Protein AF-A0A953BJ30-F1 (afdb_monomer)

pLDDT: mean 90.23, std 12.53, range [33.12, 98.44]

Secondary structure (DSSP, 8-state):
-----PPPPPHHHHHHHHHHHHHHHSB-TTSPBPHHHHHHHHHHHHHHHHH-TTS-STTTSSHHHHHHHHHHHTTTT-BHHHHHHHHHHHHHHHHHHHHTTSS-THHHHHHHTSPPPPTTSSSSB-PPP-PPPPHHHHHHHHHHS-HHHHHHHHHHHHH---HHHHTT--GGG----

Sequence (177 aa):
MDATASPSLTLHMLRQRYLAHADRHYRRRSGEPTGEAANMEDAINRFIDFAGGGGKLGSRINQHQVRAWVDQLAQEELSRTYVNQCLSRVRRWVRWCCDWDLIPFSITEDLRRVRPLARFRSKAKESRRTPPPSIDTIEKVVAQMRAPARDVLQLVKLTGARPSEILALTNGEVFLD

Radius of gyration: 22.67 Å; Cα contacts (8 Å, |Δi|>4): 143; chains: 1; bounding box: 45×31×78 Å

Mean predicted aligned error: 6.54 Å

Structure (mmCIF, N/CA/C/O backbone):
data_AF-A0A953BJ30-F1
#
_entry.id   AF-A0A953BJ30-F1
#
loop_
_atom_site.group_PDB
_atom_site.id
_atom_site.type_symbol
_atom_site.label_atom_id
_atom_site.label_alt_id
_atom_site.label_comp_id
_atom_site.label_asym_id
_atom_site.label_entity_id
_atom_site.label_seq_id
_atom_site.pdbx_PDB_ins_code
_atom_site.Cartn_x
_atom_site.Cartn_y
_atom_site.Cartn_z
_atom_site.occupancy
_atom_site.B_iso_or_equiv
_atom_site.auth_seq_id
_atom_site.auth_comp_id
_atom_site.auth_asym_id
_atom_site.auth_atom_id
_atom_site.pdbx_PDB_model_num
ATOM 1 N N . MET A 1 1 ? -1.728 -6.494 -47.621 1.00 35.81 1 MET A N 1
ATOM 2 C CA . MET A 1 1 ? -1.617 -7.273 -46.371 1.00 35.81 1 MET A CA 1
ATOM 3 C C . MET A 1 1 ? -0.921 -6.377 -45.369 1.00 35.81 1 MET A C 1
ATOM 5 O O . MET A 1 1 ? 0.301 -6.346 -45.333 1.00 35.81 1 MET A O 1
ATOM 9 N N . ASP A 1 2 ? -1.702 -5.568 -44.656 1.00 33.12 2 ASP A N 1
ATOM 10 C CA . ASP A 1 2 ? -1.180 -4.691 -43.612 1.00 33.12 2 ASP A CA 1
ATOM 11 C C . ASP A 1 2 ? -0.847 -5.533 -42.386 1.00 33.12 2 ASP A C 1
ATOM 13 O O . ASP A 1 2 ? -1.720 -6.160 -41.784 1.00 33.12 2 ASP A O 1
ATOM 17 N N . ALA A 1 3 ? 0.438 -5.568 -42.041 1.00 38.34 3 ALA A N 1
ATOM 18 C CA . ALA A 1 3 ? 0.904 -6.099 -40.776 1.00 38.34 3 ALA A CA 1
ATOM 19 C C . ALA A 1 3 ? 0.317 -5.224 -39.662 1.00 38.34 3 ALA A C 1
ATOM 21 O O . ALA A 1 3 ? 0.799 -4.124 -39.393 1.00 38.34 3 ALA A O 1
ATOM 22 N N . THR A 1 4 ? -0.759 -5.702 -39.040 1.00 34.72 4 THR A N 1
ATOM 23 C CA . THR A 1 4 ? -1.347 -5.117 -37.838 1.00 34.72 4 THR A CA 1
ATOM 24 C C . THR A 1 4 ? -0.247 -4.971 -36.793 1.00 34.72 4 THR A C 1
ATOM 26 O O . THR A 1 4 ? 0.211 -5.967 -36.231 1.00 34.72 4 THR A O 1
ATOM 29 N N . ALA A 1 5 ? 0.212 -3.741 -36.561 1.00 37.78 5 ALA A N 1
ATOM 30 C CA . ALA A 1 5 ? 1.153 -3.438 -35.500 1.00 37.78 5 ALA A CA 1
ATOM 31 C C . ALA A 1 5 ? 0.543 -3.920 -34.179 1.00 37.78 5 ALA A C 1
ATOM 33 O O . ALA A 1 5 ? -0.462 -3.374 -33.723 1.00 37.78 5 ALA A O 1
ATOM 34 N N . SER A 1 6 ? 1.121 -4.968 -33.584 1.00 44.69 6 SER A N 1
ATOM 35 C CA . SER A 1 6 ? 0.748 -5.405 -32.241 1.00 44.69 6 SER A CA 1
ATOM 36 C C . SER A 1 6 ? 0.785 -4.179 -31.327 1.00 44.69 6 SER A C 1
ATOM 38 O O . SER A 1 6 ? 1.819 -3.500 -31.300 1.00 44.69 6 SER A O 1
ATOM 40 N N . PRO A 1 7 ? -0.307 -3.840 -30.616 1.00 53.88 7 PRO A N 1
ATOM 41 C CA . PRO A 1 7 ? -0.342 -2.635 -29.804 1.00 53.88 7 PRO A CA 1
ATOM 42 C C . PRO A 1 7 ? 0.798 -2.712 -28.792 1.00 53.88 7 PRO A C 1
ATOM 44 O O . PRO A 1 7 ? 0.845 -3.621 -27.960 1.00 53.88 7 PRO A O 1
ATOM 47 N N . SER A 1 8 ? 1.755 -1.788 -28.898 1.00 64.44 8 SER A N 1
ATOM 48 C CA . SER A 1 8 ? 2.865 -1.708 -27.958 1.00 64.44 8 SER A CA 1
ATOM 49 C C . SER A 1 8 ? 2.280 -1.539 -26.562 1.00 64.44 8 SER A C 1
ATOM 51 O O . SER A 1 8 ? 1.597 -0.550 -26.295 1.00 64.44 8 SER A O 1
ATOM 53 N N . LEU A 1 9 ? 2.516 -2.517 -25.693 1.00 76.25 9 LEU A N 1
ATOM 54 C CA . LEU A 1 9 ? 1.940 -2.541 -24.358 1.00 76.25 9 LEU A CA 1
ATOM 55 C C . LEU A 1 9 ? 2.352 -1.273 -23.591 1.00 76.25 9 LEU A C 1
ATOM 57 O O . LEU A 1 9 ? 3.541 -0.959 -23.502 1.00 76.25 9 LEU A O 1
ATOM 61 N N . THR A 1 10 ? 1.375 -0.530 -23.070 1.00 87.94 10 THR A N 1
ATOM 62 C CA . THR A 1 10 ? 1.601 0.702 -22.294 1.00 87.94 10 THR A CA 1
ATOM 63 C C . THR A 1 10 ? 1.499 0.438 -20.790 1.00 87.94 10 THR A C 1
ATOM 65 O O . THR A 1 10 ? 0.967 -0.589 -20.359 1.00 87.94 10 THR A O 1
ATOM 68 N N . LEU A 1 11 ? 1.964 1.385 -19.963 1.00 89.31 11 LEU A N 1
ATOM 69 C CA . LEU A 1 11 ? 1.804 1.294 -18.505 1.00 89.31 11 LEU A CA 1
ATOM 70 C C . LEU A 1 11 ? 0.325 1.219 -18.096 1.00 89.31 11 LEU A C 1
ATOM 72 O O . LEU A 1 11 ? -0.022 0.456 -17.198 1.00 89.31 11 LEU A O 1
ATOM 76 N N . HIS A 1 12 ? -0.552 1.948 -18.793 1.00 89.69 12 HIS A N 1
ATOM 77 C CA . HIS A 1 12 ? -1.996 1.896 -18.562 1.00 89.69 12 HIS A CA 1
ATOM 78 C C . HIS A 1 12 ? -2.590 0.518 -18.874 1.00 89.69 12 HIS A C 1
ATOM 80 O O . HIS A 1 12 ? -3.416 0.024 -18.109 1.00 89.69 12 HIS A O 1
ATOM 86 N N . MET A 1 13 ? -2.137 -0.141 -19.946 1.00 90.81 13 MET A N 1
ATOM 87 C CA . MET A 1 13 ? -2.581 -1.501 -20.272 1.00 90.81 13 MET A CA 1
ATOM 88 C C . MET A 1 13 ? -2.108 -2.517 -19.222 1.00 90.81 13 MET A C 1
ATOM 90 O O . MET A 1 13 ? -2.885 -3.376 -18.805 1.00 90.81 13 MET A O 1
ATOM 94 N N . LEU A 1 14 ? -0.859 -2.405 -18.751 1.00 92.44 14 LEU A N 1
ATOM 95 C CA . LEU A 1 14 ? -0.339 -3.243 -17.661 1.00 92.44 14 LEU A CA 1
ATOM 96 C C . LEU A 1 14 ? -1.096 -3.029 -16.350 1.00 92.44 14 LEU A C 1
ATOM 98 O O . LEU A 1 14 ? -1.417 -3.993 -15.654 1.00 92.44 14 LEU A O 1
ATOM 102 N N . ARG A 1 15 ? -1.399 -1.772 -16.019 1.00 94.31 15 ARG A N 1
ATOM 103 C CA . ARG A 1 15 ? -2.227 -1.406 -14.870 1.00 94.31 15 ARG A CA 1
ATOM 104 C C . ARG A 1 15 ? -3.600 -2.048 -14.979 1.00 94.31 15 ARG A C 1
ATOM 106 O O . ARG A 1 15 ? -4.011 -2.729 -14.052 1.00 94.31 15 ARG A O 1
ATOM 113 N N . GLN A 1 16 ? -4.296 -1.867 -16.102 1.00 94.50 16 GLN A N 1
ATOM 114 C CA . GLN A 1 16 ? -5.647 -2.396 -16.295 1.00 94.50 16 GLN A CA 1
ATOM 115 C C . GLN A 1 16 ? -5.690 -3.919 -16.113 1.00 94.50 16 GLN A C 1
ATOM 117 O O . GLN A 1 16 ? -6.554 -4.431 -15.403 1.00 94.50 16 GLN A O 1
ATOM 122 N N . ARG A 1 17 ? -4.724 -4.640 -16.700 1.00 95.44 17 ARG A N 1
ATOM 123 C CA . ARG A 1 17 ? -4.605 -6.097 -16.535 1.00 95.44 17 ARG A CA 1
ATOM 124 C C . ARG A 1 17 ? -4.358 -6.489 -15.080 1.00 95.44 17 ARG A C 1
ATOM 126 O O . ARG A 1 17 ? -5.009 -7.404 -14.581 1.00 95.44 17 ARG A O 1
ATOM 133 N N . TYR A 1 18 ? -3.464 -5.780 -14.391 1.00 96.88 18 TYR A N 1
ATOM 134 C CA . TYR A 1 18 ? -3.187 -6.054 -12.986 1.00 96.88 18 TYR A CA 1
ATOM 135 C C . TYR A 1 18 ? -4.381 -5.7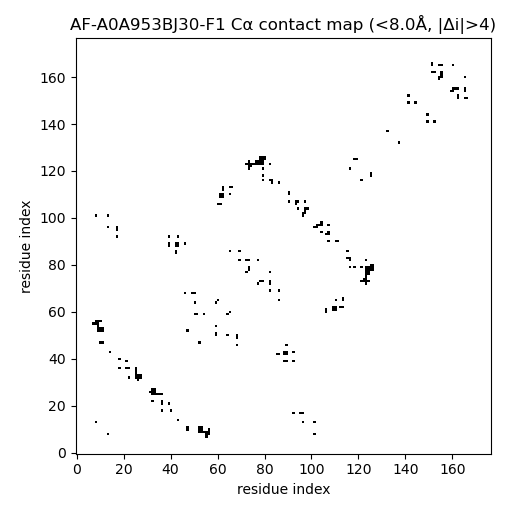53 -12.082 1.00 96.88 18 TYR A C 1
ATOM 137 O O . TYR A 1 18 ? -4.670 -6.549 -11.201 1.00 96.88 18 TYR A O 1
ATOM 145 N N . LEU A 1 19 ? -5.099 -4.646 -12.284 1.00 95.38 19 LEU A N 1
ATOM 146 C CA . LEU A 1 19 ? -6.238 -4.289 -11.434 1.00 95.38 19 LEU A CA 1
ATOM 147 C C . LEU A 1 19 ? -7.398 -5.278 -11.576 1.00 95.38 19 LEU A C 1
ATOM 149 O O . LEU A 1 19 ? -8.016 -5.629 -10.575 1.00 95.38 19 LEU A O 1
ATOM 153 N N . ALA A 1 20 ? -7.619 -5.824 -12.776 1.00 95.50 20 ALA A N 1
ATOM 154 C CA . ALA A 1 20 ? -8.563 -6.924 -12.969 1.00 95.50 20 ALA A CA 1
ATOM 155 C C . ALA A 1 20 ? -8.172 -8.185 -12.169 1.00 95.50 20 ALA A C 1
ATOM 157 O O . ALA A 1 20 ? -9.039 -8.895 -11.659 1.00 95.50 20 ALA A O 1
ATOM 158 N N . HIS A 1 21 ? -6.872 -8.465 -12.035 1.00 95.88 21 HIS A N 1
ATOM 159 C CA . HIS A 1 21 ? -6.377 -9.522 -11.152 1.00 95.88 21 HIS A CA 1
ATOM 160 C C . HIS A 1 21 ? -6.506 -9.144 -9.670 1.00 95.88 21 HIS A C 1
ATOM 162 O O . HIS A 1 21 ? -6.996 -9.947 -8.880 1.00 95.88 21 HIS A O 1
ATOM 168 N N . ALA A 1 22 ? -6.088 -7.935 -9.295 1.00 94.94 22 ALA A N 1
ATOM 169 C CA . ALA A 1 22 ? -6.072 -7.439 -7.925 1.00 94.94 22 ALA A CA 1
ATOM 170 C C . ALA A 1 22 ? -7.470 -7.476 -7.295 1.00 94.94 22 ALA A C 1
ATOM 172 O O . ALA A 1 22 ? -7.599 -7.928 -6.160 1.00 94.94 22 ALA A O 1
ATOM 173 N N . ASP A 1 23 ? -8.505 -7.091 -8.047 1.00 91.19 23 ASP A N 1
ATOM 174 C CA . ASP A 1 23 ? -9.897 -7.164 -7.596 1.00 91.19 23 ASP A CA 1
ATOM 175 C C . ASP A 1 23 ? -10.317 -8.595 -7.230 1.00 91.19 23 ASP A C 1
ATOM 177 O O . ASP A 1 23 ? -10.994 -8.818 -6.232 1.00 91.19 23 ASP A O 1
ATOM 181 N N . ARG A 1 24 ? -9.878 -9.598 -7.995 1.00 93.56 24 ARG A N 1
ATOM 182 C CA . ARG A 1 24 ? -10.213 -11.009 -7.740 1.00 93.56 24 ARG A CA 1
ATOM 183 C C . ARG A 1 24 ? -9.346 -11.627 -6.646 1.00 93.56 24 ARG A C 1
ATOM 185 O O . ARG A 1 24 ? -9.817 -12.484 -5.906 1.00 93.56 24 ARG A O 1
ATOM 192 N N . HIS A 1 25 ? -8.083 -11.218 -6.566 1.00 94.44 25 HIS A N 1
ATOM 193 C CA . HIS A 1 25 ? -7.078 -11.825 -5.699 1.00 94.44 25 HIS A CA 1
ATOM 194 C C . HIS A 1 25 ? -7.111 -11.280 -4.267 1.00 94.44 25 HIS A C 1
ATOM 196 O O . HIS A 1 25 ? -7.026 -12.050 -3.313 1.00 94.44 25 HIS A O 1
ATOM 202 N N . TYR A 1 26 ? -7.250 -9.964 -4.092 1.00 94.31 26 TYR A N 1
ATOM 203 C CA . TYR A 1 26 ? -7.194 -9.313 -2.782 1.00 94.31 26 TYR A CA 1
ATOM 204 C C . TYR A 1 26 ? -8.548 -9.325 -2.074 1.00 94.31 26 TYR A C 1
ATOM 206 O O . TYR A 1 26 ? -9.094 -8.276 -1.721 1.00 94.31 26 TYR A O 1
ATOM 214 N N . ARG A 1 27 ? -9.063 -10.531 -1.833 1.00 93.25 27 ARG A N 1
ATOM 215 C CA . ARG A 1 27 ? -10.327 -10.787 -1.140 1.00 93.25 27 ARG A CA 1
ATOM 216 C C . ARG A 1 27 ? -10.099 -11.585 0.137 1.00 93.25 27 ARG A C 1
ATOM 218 O O . ARG A 1 27 ? -9.179 -12.394 0.239 1.00 93.25 27 ARG A O 1
ATOM 225 N N . ARG A 1 28 ? -10.939 -11.341 1.139 1.00 88.19 28 ARG A N 1
ATOM 226 C CA . ARG A 1 28 ? -11.016 -12.170 2.344 1.00 88.19 28 ARG A CA 1
ATOM 227 C C . ARG A 1 28 ? -11.562 -13.545 1.974 1.00 88.19 28 ARG A C 1
ATOM 229 O O . ARG A 1 28 ? -12.173 -13.721 0.923 1.00 88.19 28 ARG A O 1
ATOM 236 N N . ARG A 1 29 ? -11.435 -14.510 2.887 1.00 87.62 29 ARG A N 1
ATOM 237 C CA . ARG A 1 29 ? -12.080 -15.825 2.740 1.00 87.62 29 ARG A CA 1
ATOM 238 C C . ARG A 1 29 ? -13.603 -15.719 2.550 1.00 87.62 29 ARG A C 1
ATOM 240 O O . ARG A 1 29 ? -14.173 -16.561 1.872 1.00 87.62 29 ARG A O 1
ATOM 247 N N . SER A 1 30 ? -14.232 -14.679 3.101 1.00 86.81 30 SER A N 1
ATOM 248 C CA . SER A 1 30 ? -15.652 -14.355 2.907 1.00 86.81 30 SER A CA 1
ATOM 249 C C . SER A 1 30 ? -16.001 -13.850 1.497 1.00 86.81 30 SER A C 1
ATOM 251 O O . SER A 1 30 ? -17.175 -13.705 1.186 1.00 86.81 30 SER A O 1
ATOM 253 N N . GLY A 1 31 ? -15.013 -13.559 0.642 1.00 87.88 31 GLY A N 1
ATOM 254 C CA . GLY A 1 31 ? -15.205 -12.969 -0.690 1.00 87.88 31 GLY A CA 1
ATOM 255 C C . GLY A 1 31 ? -15.197 -11.435 -0.713 1.00 87.88 31 GLY A C 1
ATOM 256 O O . GLY A 1 31 ? -15.087 -10.835 -1.785 1.00 87.88 31 GLY A O 1
ATOM 257 N N . GLU A 1 32 ? -15.246 -10.786 0.451 1.00 86.62 32 GLU A N 1
ATOM 258 C CA . GLU A 1 32 ? -15.187 -9.327 0.567 1.00 86.62 32 GLU A CA 1
ATOM 259 C C . GLU A 1 32 ? -13.828 -8.768 0.121 1.00 86.62 32 GLU A C 1
ATOM 261 O O . GLU A 1 32 ? -12.789 -9.371 0.419 1.00 86.62 32 GLU A O 1
ATOM 266 N N . PRO A 1 33 ? -13.792 -7.604 -0.553 1.00 87.88 33 PRO A N 1
ATOM 267 C CA . PRO A 1 33 ? -12.541 -6.968 -0.934 1.00 87.88 33 PRO A CA 1
ATOM 268 C C . PRO A 1 33 ? -11.734 -6.549 0.301 1.00 87.88 33 PRO A C 1
ATOM 270 O O . PRO A 1 33 ? -12.265 -6.121 1.327 1.00 87.88 33 PRO A O 1
ATOM 273 N N . THR A 1 34 ? -10.414 -6.647 0.195 1.00 89.88 34 THR A N 1
ATOM 274 C CA . THR A 1 34 ? -9.493 -6.044 1.163 1.00 89.88 34 THR A CA 1
ATOM 275 C C . THR A 1 34 ? -9.068 -4.655 0.688 1.00 89.88 34 THR A C 1
ATO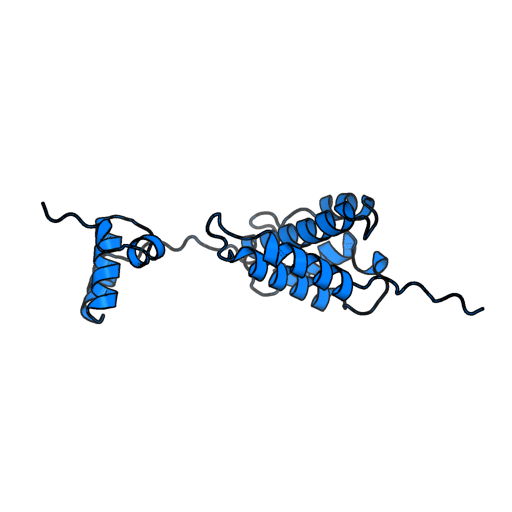M 277 O O . THR A 1 34 ? -9.114 -4.352 -0.503 1.00 89.88 34 THR A O 1
ATOM 280 N N . GLY A 1 35 ? -8.561 -3.823 1.602 1.00 91.62 35 GLY A N 1
ATOM 281 C CA . GLY A 1 35 ? -8.004 -2.514 1.237 1.00 91.62 35 GLY A CA 1
ATOM 282 C C . GLY A 1 35 ? -6.740 -2.581 0.366 1.00 91.62 35 GLY A C 1
ATOM 283 O O . GLY A 1 35 ? -6.292 -1.554 -0.131 1.00 91.62 35 GLY A O 1
ATOM 284 N N . GLU A 1 36 ? -6.143 -3.762 0.157 1.00 95.25 36 GLU A N 1
ATOM 285 C CA . GLU A 1 36 ? -4.891 -3.870 -0.597 1.00 95.25 36 GLU A CA 1
ATOM 286 C C . GLU A 1 36 ? -5.081 -3.655 -2.103 1.00 95.25 36 GLU A C 1
ATOM 288 O O . GLU A 1 36 ? -4.175 -3.115 -2.732 1.00 95.25 36 GLU A O 1
ATOM 293 N N . ALA A 1 37 ? -6.246 -3.981 -2.678 1.00 94.62 37 ALA A N 1
ATOM 294 C CA . ALA A 1 37 ? -6.532 -3.669 -4.082 1.00 94.62 37 ALA A CA 1
ATOM 295 C C . ALA A 1 37 ? -6.478 -2.151 -4.338 1.00 94.62 37 ALA A C 1
ATOM 297 O O . ALA A 1 37 ? -5.763 -1.710 -5.237 1.00 94.62 37 ALA A O 1
ATOM 298 N N . ALA A 1 38 ? -7.138 -1.363 -3.482 1.00 95.56 38 ALA A N 1
ATOM 299 C CA . ALA A 1 38 ? -7.102 0.099 -3.538 1.00 95.56 38 ALA A CA 1
ATOM 300 C C . ALA A 1 38 ? -5.680 0.642 -3.304 1.00 95.56 38 ALA A C 1
ATOM 302 O O . ALA A 1 38 ? -5.183 1.448 -4.083 1.00 95.56 38 ALA A O 1
ATOM 303 N N . ASN A 1 39 ? -4.958 0.122 -2.303 1.00 97.12 39 ASN A N 1
ATOM 304 C CA . ASN A 1 39 ? -3.575 0.540 -2.050 1.00 97.12 39 ASN A CA 1
ATOM 305 C C . ASN A 1 39 ? -2.629 0.252 -3.232 1.00 97.12 39 ASN A C 1
ATOM 307 O O . ASN A 1 39 ? -1.664 0.987 -3.459 1.00 97.12 39 ASN A O 1
ATOM 311 N N . MET A 1 40 ? -2.840 -0.868 -3.930 1.00 97.81 40 MET A N 1
ATOM 312 C CA . MET A 1 40 ? -2.096 -1.205 -5.142 1.00 97.81 40 MET A CA 1
ATOM 313 C C . MET A 1 40 ? -2.430 -0.227 -6.264 1.00 97.81 40 MET A C 1
ATOM 315 O O . MET A 1 40 ? -1.507 0.269 -6.906 1.00 97.81 40 MET A O 1
ATOM 319 N N . GLU A 1 41 ? -3.714 0.057 -6.484 1.00 97.19 41 GLU A N 1
ATOM 320 C CA . GLU A 1 41 ? -4.166 1.028 -7.480 1.00 97.19 41 GLU A CA 1
ATOM 321 C C . GLU A 1 41 ? -3.540 2.405 -7.252 1.00 97.19 41 GLU A C 1
ATOM 323 O O . GLU A 1 41 ? -2.910 2.933 -8.167 1.00 97.19 41 GLU A O 1
ATOM 328 N N . ASP A 1 42 ? -3.597 2.929 -6.028 1.00 97.56 42 ASP A N 1
ATOM 329 C CA . ASP A 1 42 ? -3.012 4.225 -5.673 1.00 97.56 42 ASP A CA 1
ATOM 330 C C . ASP A 1 42 ? -1.502 4.277 -5.941 1.00 97.56 42 ASP A C 1
ATOM 332 O O . ASP A 1 42 ? -0.990 5.234 -6.528 1.00 97.56 42 ASP A O 1
ATOM 336 N N . ALA A 1 43 ? -0.766 3.239 -5.530 1.00 97.88 43 ALA A N 1
ATOM 337 C CA . ALA A 1 43 ? 0.679 3.179 -5.729 1.00 97.88 43 ALA A CA 1
ATOM 338 C C . ALA A 1 43 ? 1.059 3.075 -7.216 1.00 97.88 43 ALA A C 1
ATOM 340 O O . ALA A 1 43 ? 2.036 3.693 -7.643 1.00 97.88 43 ALA A O 1
ATOM 341 N N . ILE A 1 44 ? 0.296 2.307 -8.003 1.00 96.81 44 ILE A N 1
ATOM 342 C CA . ILE A 1 44 ? 0.510 2.165 -9.448 1.00 96.81 44 ILE A CA 1
ATOM 343 C C . ILE A 1 44 ? 0.182 3.479 -10.163 1.00 96.81 44 ILE A C 1
ATOM 345 O O . ILE A 1 44 ? 0.981 3.912 -10.990 1.00 96.81 44 ILE A O 1
ATOM 349 N N . ASN A 1 45 ? -0.933 4.134 -9.825 1.00 96.12 45 ASN A N 1
ATOM 350 C CA . ASN A 1 45 ? -1.322 5.429 -10.393 1.00 96.12 45 ASN A CA 1
ATOM 351 C C . ASN A 1 45 ? -0.219 6.467 -10.178 1.00 96.12 45 ASN A C 1
ATOM 353 O O . ASN A 1 45 ? 0.297 7.007 -11.148 1.00 96.12 45 ASN A O 1
ATOM 357 N N . ARG A 1 46 ? 0.249 6.631 -8.932 1.00 96.31 46 ARG A N 1
ATOM 358 C CA . ARG A 1 46 ? 1.345 7.558 -8.602 1.00 96.31 46 ARG A CA 1
ATOM 359 C C . ARG A 1 46 ? 2.607 7.314 -9.426 1.00 96.31 46 ARG A C 1
ATOM 361 O O . ARG A 1 46 ? 3.272 8.264 -9.830 1.00 96.31 46 ARG A O 1
ATOM 368 N N . PHE A 1 47 ? 2.964 6.052 -9.663 1.00 96.19 47 PHE A N 1
ATOM 369 C CA . PHE A 1 47 ? 4.114 5.731 -10.505 1.00 96.19 47 PHE A CA 1
ATOM 370 C C . PHE A 1 47 ? 3.855 6.037 -11.984 1.00 96.19 47 PHE A C 1
ATOM 372 O O . PHE A 1 47 ? 4.749 6.529 -12.663 1.00 96.19 47 PHE A O 1
ATOM 379 N N . ILE A 1 48 ? 2.656 5.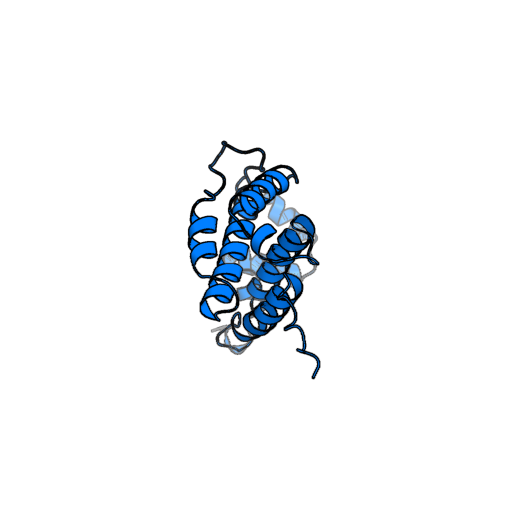758 -12.496 1.00 93.69 48 ILE A N 1
ATOM 380 C CA . ILE A 1 48 ? 2.288 6.040 -13.890 1.00 93.69 48 ILE A CA 1
ATOM 381 C C . ILE A 1 48 ? 2.234 7.543 -14.159 1.00 93.69 48 ILE A C 1
ATOM 383 O O . ILE A 1 48 ? 2.717 7.975 -15.207 1.00 93.69 48 ILE A O 1
ATOM 387 N N . ASP A 1 49 ? 1.708 8.320 -13.216 1.00 92.94 49 ASP A N 1
ATOM 388 C CA . ASP A 1 49 ? 1.664 9.780 -13.284 1.00 92.94 49 ASP A CA 1
ATOM 389 C C . ASP A 1 49 ? 3.083 10.355 -13.342 1.00 92.94 49 ASP A C 1
ATOM 391 O O . ASP A 1 49 ? 3.382 11.186 -14.198 1.00 92.94 49 ASP A O 1
ATOM 395 N N . PHE A 1 50 ? 3.994 9.833 -12.512 1.00 93.50 50 PHE A N 1
ATOM 396 C CA . PHE A 1 50 ? 5.414 10.185 -12.560 1.00 93.50 50 PHE A CA 1
ATOM 397 C C . PHE A 1 50 ? 6.080 9.764 -13.879 1.00 93.50 50 PHE A C 1
ATOM 399 O O . PHE A 1 50 ? 6.780 10.547 -14.519 1.00 93.50 50 PHE A O 1
ATOM 406 N N . ALA A 1 51 ? 5.887 8.510 -14.289 1.00 90.12 51 ALA A N 1
ATOM 407 C CA . ALA A 1 51 ? 6.606 7.919 -15.409 1.00 90.12 51 ALA A CA 1
ATOM 408 C C . ALA A 1 51 ? 6.054 8.352 -16.773 1.00 90.12 51 ALA A C 1
ATOM 410 O O . ALA A 1 51 ? 6.725 8.115 -17.775 1.00 90.12 51 ALA A O 1
ATOM 411 N N . GLY A 1 52 ? 4.851 8.937 -16.832 1.00 81.75 52 GLY A N 1
ATOM 412 C CA . GLY A 1 52 ? 4.087 9.277 -18.034 1.00 81.75 52 GLY A CA 1
ATOM 413 C C . GLY A 1 52 ? 3.508 8.038 -18.733 1.00 81.75 52 GLY A C 1
ATOM 414 O O . GLY A 1 52 ? 4.221 7.240 -19.329 1.00 81.75 52 GLY A O 1
ATOM 415 N N . GLY A 1 53 ? 2.193 7.835 -18.719 1.00 67.38 53 GLY A N 1
ATOM 416 C CA . GLY A 1 53 ? 1.628 6.531 -19.098 1.00 67.38 53 GLY A CA 1
ATOM 417 C C . GLY A 1 53 ? 1.506 6.180 -20.596 1.00 67.38 53 GLY A C 1
ATOM 418 O O . GLY A 1 53 ? 1.015 5.093 -20.903 1.00 67.38 53 GLY A O 1
ATOM 419 N N . GLY A 1 54 ? 1.916 7.051 -21.530 1.00 61.53 54 GLY A N 1
ATOM 420 C CA . GLY A 1 54 ? 1.609 6.929 -22.972 1.00 61.53 54 GLY A CA 1
ATOM 421 C C . GLY A 1 54 ? 2.732 6.481 -23.927 1.00 61.53 54 GLY A C 1
ATOM 422 O O . GLY A 1 54 ? 2.509 6.467 -25.130 1.00 61.53 54 GLY A O 1
ATOM 423 N N . GLY A 1 55 ? 3.947 6.155 -23.457 1.00 65.00 55 GLY A N 1
ATOM 424 C CA . GLY A 1 55 ? 5.071 5.770 -24.348 1.00 65.00 55 GLY A CA 1
ATOM 425 C C . GLY A 1 55 ? 5.619 4.359 -24.131 1.00 65.00 55 GLY A C 1
ATOM 426 O O . GLY A 1 55 ? 5.143 3.641 -23.256 1.00 65.00 55 GLY A O 1
ATOM 427 N N . LYS A 1 56 ? 6.652 3.994 -24.909 1.00 65.88 56 LYS A N 1
ATOM 428 C CA . LYS A 1 56 ? 7.316 2.675 -24.868 1.00 65.88 56 LYS A CA 1
ATOM 429 C C . LYS A 1 56 ? 7.713 2.275 -23.444 1.00 65.88 56 LYS A C 1
ATOM 431 O O . LYS A 1 56 ? 8.231 3.080 -22.678 1.00 65.88 56 LYS A O 1
ATOM 436 N N . LEU A 1 57 ? 7.501 1.004 -23.120 1.00 69.06 57 LEU A N 1
ATOM 437 C CA . LEU A 1 57 ? 7.541 0.513 -21.748 1.00 69.06 57 LEU A CA 1
ATOM 438 C C . LEU A 1 57 ? 8.952 0.434 -21.135 1.00 69.06 57 LEU A C 1
ATOM 440 O O . LEU A 1 57 ? 9.146 0.794 -19.975 1.00 69.06 57 LEU A O 1
ATOM 444 N N . GLY A 1 58 ? 9.945 -0.001 -21.920 1.00 61.75 58 GLY A N 1
ATOM 445 C CA . GLY A 1 58 ? 11.316 -0.232 -21.440 1.00 61.75 58 GLY A CA 1
ATOM 446 C C . GLY A 1 58 ? 12.052 1.032 -20.977 1.00 61.75 58 GLY A C 1
ATOM 447 O O . GLY A 1 58 ? 12.895 0.962 -20.087 1.00 61.75 58 GLY A O 1
ATOM 448 N N . SER A 1 59 ? 11.702 2.209 -21.506 1.00 65.75 59 SER A N 1
ATOM 449 C CA . SER A 1 59 ? 12.265 3.477 -21.020 1.00 65.75 59 SER A CA 1
ATOM 450 C C . SER A 1 59 ? 11.631 3.950 -19.710 1.00 65.75 59 SER A C 1
ATOM 452 O O . SER A 1 59 ? 12.224 4.775 -19.017 1.00 65.75 59 SER A O 1
ATOM 454 N N . ARG A 1 60 ? 10.453 3.424 -19.351 1.00 79.75 60 ARG A N 1
ATOM 455 C CA . ARG A 1 60 ? 9.656 3.899 -18.214 1.00 79.75 60 ARG A CA 1
ATOM 456 C C . ARG A 1 60 ? 9.735 2.987 -16.987 1.00 79.75 60 ARG A C 1
ATOM 458 O O . ARG A 1 60 ? 9.647 3.491 -15.875 1.00 79.75 60 ARG A O 1
ATOM 465 N N . ILE A 1 61 ? 9.953 1.677 -17.156 1.00 88.81 61 ILE A N 1
ATOM 466 C CA . ILE A 1 61 ? 10.160 0.738 -16.036 1.00 88.81 61 ILE A CA 1
ATOM 467 C C . ILE A 1 61 ? 11.617 0.268 -15.998 1.00 88.81 61 ILE A C 1
ATOM 469 O O . ILE A 1 61 ? 11.987 -0.703 -16.652 1.00 88.81 61 ILE A O 1
ATOM 473 N N . ASN A 1 62 ? 12.442 0.956 -15.212 1.00 91.81 62 ASN A N 1
ATOM 474 C CA . ASN A 1 62 ? 13.829 0.578 -14.929 1.00 91.81 62 ASN A CA 1
ATOM 475 C C . ASN A 1 62 ? 14.278 1.151 -13.577 1.00 91.81 62 ASN A C 1
ATOM 477 O O . ASN A 1 62 ? 13.596 1.997 -12.986 1.00 91.81 62 ASN A O 1
ATOM 481 N N . GLN A 1 63 ? 15.440 0.714 -13.089 1.00 94.62 63 GLN A N 1
ATOM 482 C CA . GLN A 1 63 ? 15.988 1.132 -11.799 1.00 94.62 63 GLN A CA 1
ATOM 483 C C . GLN A 1 63 ? 16.155 2.651 -11.668 1.00 94.62 63 GLN A C 1
ATOM 485 O O . GLN A 1 63 ? 15.989 3.180 -10.570 1.00 94.62 63 GLN A O 1
ATOM 490 N N . HIS A 1 64 ? 16.480 3.360 -12.754 1.00 93.81 64 HIS A N 1
ATOM 491 C CA . HIS A 1 64 ? 16.735 4.800 -12.716 1.00 93.81 64 HIS A CA 1
ATOM 492 C C . HIS A 1 64 ? 15.429 5.571 -12.533 1.00 93.81 64 HIS A C 1
ATOM 494 O O . HIS A 1 64 ? 15.350 6.424 -11.653 1.00 93.81 64 HIS A O 1
ATOM 500 N N . GLN A 1 65 ? 14.391 5.212 -13.293 1.00 93.94 65 GLN A N 1
ATOM 501 C CA . GLN A 1 65 ? 13.056 5.799 -13.163 1.00 93.94 65 GLN A CA 1
ATOM 502 C C . GLN A 1 65 ? 12.445 5.517 -11.789 1.00 93.94 65 GLN A C 1
ATOM 504 O O . GLN A 1 65 ? 11.958 6.430 -11.131 1.00 93.94 65 GLN A O 1
ATOM 509 N N . VAL A 1 66 ? 12.534 4.275 -11.301 1.00 96.19 66 VAL A N 1
ATOM 510 C CA . VAL A 1 66 ? 11.990 3.923 -9.980 1.00 96.19 66 VAL A CA 1
ATOM 511 C C . VAL A 1 66 ? 12.767 4.598 -8.847 1.00 96.19 66 VAL A C 1
ATOM 513 O O . VAL A 1 66 ? 12.162 5.005 -7.859 1.00 96.19 66 VAL A O 1
ATOM 516 N N . ARG A 1 67 ? 14.089 4.768 -8.976 1.00 96.88 67 ARG A N 1
ATOM 517 C CA . ARG A 1 67 ? 14.886 5.524 -7.998 1.00 96.88 67 ARG A CA 1
ATOM 518 C C . ARG A 1 67 ? 14.502 7.002 -7.987 1.00 96.88 67 ARG A C 1
ATOM 520 O O . ARG A 1 67 ? 14.236 7.531 -6.915 1.00 96.88 67 ARG A O 1
ATOM 527 N N . ALA A 1 68 ? 14.406 7.626 -9.161 1.00 96.38 68 ALA A N 1
ATOM 528 C CA . ALA A 1 68 ? 13.986 9.018 -9.288 1.00 96.38 68 ALA A CA 1
ATOM 529 C C . ALA A 1 68 ? 12.578 9.243 -8.712 1.00 96.38 68 ALA A C 1
ATOM 531 O O . ALA A 1 68 ? 12.360 10.206 -7.982 1.00 96.38 68 ALA A O 1
ATOM 532 N N . TRP A 1 69 ? 11.650 8.316 -8.962 1.00 97.44 69 TRP A N 1
ATOM 533 C CA . TRP A 1 69 ? 10.312 8.345 -8.376 1.00 97.44 69 TRP A CA 1
ATOM 534 C C . TRP A 1 69 ? 10.335 8.236 -6.846 1.00 97.44 69 TRP A C 1
ATOM 536 O O . TRP A 1 69 ? 9.684 9.017 -6.161 1.00 97.44 69 TRP A O 1
ATOM 546 N N . VAL A 1 70 ? 11.117 7.309 -6.281 1.00 98.00 70 VAL A N 1
ATOM 547 C CA . VAL A 1 70 ? 11.261 7.173 -4.819 1.00 98.00 70 VAL A CA 1
ATOM 548 C C . VAL A 1 70 ? 11.846 8.443 -4.192 1.00 98.00 70 VAL A C 1
ATOM 550 O O . VAL A 1 70 ? 11.366 8.880 -3.144 1.00 98.00 70 VAL A O 1
ATOM 553 N N . ASP A 1 71 ? 12.843 9.056 -4.832 1.00 96.75 71 ASP A N 1
ATOM 554 C CA . ASP A 1 71 ? 13.446 10.313 -4.374 1.00 96.75 71 ASP A CA 1
ATOM 555 C C . ASP A 1 71 ? 12.466 11.495 -4.467 1.00 96.75 71 ASP A C 1
ATOM 557 O O . ASP A 1 71 ? 12.512 12.404 -3.633 1.00 96.75 71 ASP A O 1
ATOM 561 N N . GLN A 1 72 ? 11.568 11.481 -5.454 1.00 97.25 72 GLN A N 1
ATOM 562 C CA . GLN A 1 72 ? 10.503 12.467 -5.624 1.00 97.25 72 GLN A CA 1
ATOM 563 C C . GLN A 1 72 ? 9.409 12.296 -4.557 1.00 97.25 72 GLN A C 1
ATOM 565 O O . GLN A 1 72 ? 9.096 13.258 -3.860 1.00 97.25 72 GLN A O 1
ATOM 570 N N . LEU A 1 73 ? 8.931 11.071 -4.311 1.00 97.44 73 LEU A N 1
ATOM 571 C CA . LEU A 1 73 ? 7.997 10.779 -3.214 1.00 97.44 73 LEU A CA 1
ATOM 572 C C . LEU A 1 73 ? 8.563 11.164 -1.841 1.00 97.44 73 LEU A C 1
ATOM 574 O O . LEU A 1 73 ? 7.834 11.633 -0.969 1.00 97.44 73 LEU A O 1
ATOM 578 N N . ALA A 1 74 ? 9.871 10.987 -1.634 1.00 96.75 74 ALA A N 1
ATOM 579 C CA . ALA A 1 74 ? 10.538 11.382 -0.396 1.00 96.75 74 ALA A CA 1
ATOM 580 C C . ALA A 1 74 ? 10.510 12.901 -0.143 1.00 96.75 74 ALA A C 1
ATOM 582 O O . ALA A 1 74 ? 10.819 13.326 0.968 1.00 96.75 74 ALA A O 1
ATOM 583 N N . GLN A 1 75 ? 10.165 13.711 -1.147 1.00 96.31 75 GLN A N 1
ATOM 584 C CA . GLN A 1 75 ? 10.038 15.164 -1.041 1.00 96.31 75 GLN A CA 1
ATOM 585 C C . GLN A 1 75 ? 8.584 15.624 -0.824 1.00 96.31 75 GLN A C 1
ATOM 587 O O . GLN A 1 75 ? 8.382 16.763 -0.422 1.00 96.31 75 GLN A O 1
ATOM 592 N N . GLU A 1 76 ? 7.580 14.756 -1.008 1.00 94.56 76 GLU A N 1
ATOM 593 C CA . GLU A 1 76 ? 6.141 15.080 -0.889 1.00 94.56 76 GLU A CA 1
ATOM 594 C C . GLU A 1 76 ? 5.604 15.087 0.565 1.00 94.56 76 GLU A C 1
ATOM 596 O O . GLU A 1 76 ? 4.452 14.738 0.810 1.00 94.56 76 GLU A O 1
ATOM 601 N N . GLU A 1 77 ? 6.431 15.385 1.572 1.00 93.56 77 GLU A N 1
ATOM 602 C CA . GLU A 1 77 ? 6.075 15.270 3.009 1.00 93.56 77 GLU A CA 1
ATOM 603 C C . GLU A 1 77 ? 5.544 13.882 3.454 1.00 93.56 77 GLU A C 1
ATOM 605 O O . GLU A 1 77 ? 5.040 13.700 4.570 1.00 93.56 77 GLU A O 1
ATOM 610 N N . LEU A 1 78 ? 5.704 12.858 2.614 1.00 96.50 78 LEU A N 1
ATOM 611 C CA . LEU A 1 78 ? 5.273 11.493 2.885 1.00 96.50 78 LEU A CA 1
ATOM 612 C C . LEU A 1 78 ? 6.185 10.810 3.906 1.00 96.50 78 LEU A C 1
ATOM 614 O O . LEU A 1 78 ? 7.388 11.071 3.999 1.00 96.50 78 LEU A O 1
ATOM 618 N N . SER A 1 79 ? 5.616 9.868 4.665 1.00 97.19 79 SER A N 1
ATOM 619 C CA . SER A 1 79 ? 6.417 9.066 5.590 1.00 97.19 79 SER A CA 1
ATOM 620 C C . SER A 1 79 ? 7.322 8.080 4.849 1.00 97.19 79 SER A C 1
ATOM 622 O O . SER A 1 79 ? 6.903 7.451 3.877 1.00 97.19 79 SER A O 1
ATOM 624 N N . ARG A 1 80 ? 8.534 7.851 5.364 1.00 97.88 80 ARG A N 1
ATOM 625 C CA . ARG A 1 80 ? 9.481 6.853 4.840 1.00 97.88 80 ARG A CA 1
ATOM 626 C C . ARG A 1 80 ? 8.839 5.473 4.686 1.00 97.88 80 ARG A C 1
ATOM 628 O O . ARG A 1 80 ? 9.059 4.786 3.690 1.00 97.88 80 ARG A O 1
ATOM 635 N N . THR A 1 81 ? 8.039 5.068 5.672 1.00 97.06 81 THR A N 1
ATOM 636 C CA . THR A 1 81 ? 7.309 3.795 5.648 1.00 97.06 81 THR A CA 1
ATOM 637 C C . THR A 1 81 ? 6.339 3.742 4.474 1.00 97.06 81 THR A C 1
ATOM 639 O O . THR A 1 81 ? 6.336 2.748 3.754 1.00 97.06 81 THR A O 1
ATOM 642 N N . TYR A 1 82 ? 5.569 4.807 4.235 1.00 97.38 82 TYR A N 1
ATOM 643 C CA . TYR A 1 82 ? 4.640 4.874 3.107 1.00 97.38 82 TYR A CA 1
ATOM 644 C C . TYR A 1 82 ? 5.370 4.846 1.758 1.00 97.38 82 TYR A C 1
ATOM 646 O O . TYR A 1 82 ? 5.020 4.039 0.903 1.00 97.38 82 TYR A O 1
ATOM 654 N N . VAL A 1 83 ? 6.449 5.621 1.593 1.00 98.25 83 VAL A N 1
ATOM 655 C CA . VAL A 1 83 ? 7.259 5.595 0.358 1.00 98.25 83 VAL A CA 1
ATOM 656 C C . VAL A 1 83 ? 7.788 4.182 0.071 1.00 98.25 83 VAL A C 1
ATOM 658 O O . VAL A 1 83 ? 7.663 3.674 -1.044 1.00 98.25 83 VAL A O 1
ATOM 661 N N . ASN A 1 84 ? 8.304 3.491 1.091 1.00 98.38 84 ASN A N 1
ATOM 662 C CA . ASN A 1 84 ? 8.768 2.108 0.952 1.00 98.38 84 ASN A CA 1
ATOM 663 C C . ASN A 1 84 ? 7.632 1.121 0.636 1.00 98.38 84 ASN A C 1
ATOM 665 O O . ASN A 1 84 ? 7.848 0.154 -0.099 1.00 98.38 84 ASN A O 1
ATOM 669 N N . GLN A 1 85 ? 6.425 1.348 1.162 1.00 98.31 85 GLN A N 1
ATOM 670 C CA . GLN A 1 85 ? 5.249 0.558 0.800 1.00 98.31 85 GLN A CA 1
ATOM 671 C C . GLN A 1 85 ? 4.862 0.779 -0.669 1.00 98.31 85 GLN A C 1
ATOM 673 O O . GLN A 1 85 ? 4.625 -0.203 -1.370 1.00 98.31 85 GLN A O 1
ATOM 678 N N . CYS A 1 86 ? 4.870 2.019 -1.167 1.00 98.25 86 CYS A N 1
ATOM 679 C CA . CYS A 1 86 ? 4.643 2.323 -2.585 1.00 98.25 86 CYS A CA 1
ATOM 680 C C . CYS A 1 86 ? 5.660 1.606 -3.486 1.00 98.25 86 CYS A C 1
ATOM 682 O O . CYS A 1 86 ? 5.263 0.915 -4.425 1.00 98.25 86 CYS A O 1
ATOM 684 N N . LEU A 1 87 ? 6.955 1.665 -3.148 1.00 98.44 87 LEU A N 1
ATOM 685 C CA . LEU A 1 87 ? 8.007 0.925 -3.858 1.00 98.44 87 LEU A CA 1
ATOM 686 C C . LEU A 1 87 ? 7.737 -0.588 -3.880 1.00 98.44 87 LEU A C 1
ATOM 688 O O . LEU A 1 87 ? 7.875 -1.237 -4.918 1.00 98.44 87 LEU A O 1
ATOM 692 N N . SER A 1 88 ? 7.353 -1.162 -2.738 1.00 98.38 88 SER A N 1
ATOM 693 C CA . SER A 1 88 ? 7.031 -2.589 -2.629 1.00 98.38 88 SER A CA 1
ATOM 694 C C . SER A 1 88 ? 5.844 -2.980 -3.519 1.00 98.38 88 SER A C 1
ATOM 696 O O . SER A 1 88 ? 5.901 -3.989 -4.224 1.00 98.38 88 SER A O 1
ATOM 698 N N . ARG A 1 89 ? 4.794 -2.152 -3.556 1.00 98.31 89 ARG A N 1
ATOM 699 C CA . ARG A 1 89 ? 3.608 -2.377 -4.395 1.00 98.31 89 ARG A CA 1
ATOM 700 C C . ARG A 1 89 ? 3.927 -2.291 -5.883 1.00 98.31 89 ARG A C 1
ATOM 702 O O . ARG A 1 89 ? 3.555 -3.195 -6.624 1.00 98.31 89 ARG A O 1
ATOM 709 N N . VAL A 1 90 ? 4.697 -1.292 -6.317 1.00 97.62 90 VAL A N 1
ATOM 710 C CA . VAL A 1 90 ? 5.134 -1.195 -7.721 1.00 97.62 90 VAL A CA 1
ATOM 711 C C . VAL A 1 90 ? 5.979 -2.403 -8.124 1.00 97.62 90 VAL A C 1
ATOM 713 O O . VAL A 1 90 ? 5.757 -2.981 -9.184 1.00 97.62 90 VAL A O 1
ATOM 716 N N . ARG A 1 91 ? 6.886 -2.871 -7.260 1.00 97.75 91 ARG A N 1
ATOM 717 C CA . ARG A 1 91 ? 7.640 -4.111 -7.513 1.00 97.75 91 ARG A CA 1
ATOM 718 C C . ARG A 1 91 ? 6.743 -5.333 -7.636 1.00 97.75 91 ARG A C 1
ATOM 720 O O . ARG A 1 91 ? 7.000 -6.171 -8.493 1.00 97.75 91 ARG A O 1
ATOM 727 N N . ARG A 1 92 ? 5.710 -5.443 -6.799 1.00 97.88 92 ARG A N 1
ATOM 728 C CA . ARG A 1 92 ? 4.742 -6.545 -6.860 1.00 97.88 92 ARG A CA 1
ATOM 729 C C . ARG A 1 92 ? 3.954 -6.524 -8.166 1.00 97.88 92 ARG A C 1
ATOM 731 O O . ARG A 1 92 ? 3.827 -7.561 -8.805 1.00 97.88 92 ARG A O 1
ATOM 738 N N . TRP A 1 93 ? 3.492 -5.347 -8.582 1.00 97.25 93 TRP A N 1
ATOM 739 C CA . TRP A 1 93 ? 2.834 -5.158 -9.872 1.00 97.25 93 TRP A CA 1
ATOM 740 C C . TRP A 1 93 ? 3.739 -5.571 -11.038 1.00 97.25 93 TRP A C 1
ATOM 742 O O . TRP A 1 93 ? 3.336 -6.372 -11.874 1.00 97.25 93 TRP A O 1
ATOM 752 N N . VAL A 1 94 ? 4.988 -5.100 -11.057 1.00 95.81 94 VAL A N 1
ATOM 753 C CA . VAL A 1 94 ? 5.967 -5.452 -12.099 1.00 95.81 94 VAL A CA 1
ATOM 754 C C . VAL A 1 94 ? 6.288 -6.947 -12.086 1.00 95.81 94 VAL A C 1
ATOM 756 O O . VAL A 1 94 ? 6.335 -7.565 -13.145 1.00 95.81 94 VAL A O 1
ATOM 759 N N . ARG A 1 95 ? 6.458 -7.552 -10.904 1.00 96.88 95 ARG A N 1
ATOM 760 C CA . ARG A 1 95 ? 6.666 -8.999 -10.753 1.00 96.88 95 ARG A CA 1
ATOM 761 C C . ARG A 1 95 ? 5.519 -9.786 -11.374 1.00 96.88 95 ARG A C 1
ATOM 763 O O . ARG A 1 95 ? 5.794 -10.680 -12.164 1.00 96.88 95 ARG A O 1
ATOM 770 N N . TRP A 1 96 ? 4.281 -9.404 -11.065 1.00 97.38 96 TRP A N 1
ATOM 771 C CA . TRP A 1 96 ? 3.093 -10.005 -11.660 1.00 97.38 96 TRP A CA 1
ATOM 772 C C . TRP A 1 96 ? 3.101 -9.854 -13.184 1.00 97.38 96 TRP A C 1
ATOM 774 O O . TRP A 1 96 ? 2.914 -10.833 -13.890 1.00 97.38 96 TRP A O 1
ATOM 784 N N . CYS A 1 97 ? 3.409 -8.667 -13.716 1.00 94.88 97 CYS A N 1
ATOM 785 C CA . CYS A 1 97 ? 3.503 -8.473 -15.166 1.00 94.88 97 CYS A CA 1
ATOM 786 C C . CYS A 1 97 ? 4.547 -9.399 -15.818 1.00 94.88 97 CYS A C 1
ATOM 788 O O . CYS A 1 97 ? 4.305 -9.896 -16.914 1.00 94.88 97 CYS A O 1
ATOM 790 N N . CYS A 1 98 ? 5.681 -9.657 -15.158 1.00 94.19 98 CYS A N 1
ATOM 791 C CA . CYS A 1 98 ? 6.667 -10.633 -15.628 1.00 94.19 98 CYS A CA 1
ATOM 792 C C . CYS A 1 98 ? 6.165 -12.078 -15.549 1.00 94.19 98 CYS A C 1
ATOM 794 O O . CYS A 1 98 ? 6.438 -12.845 -16.458 1.00 94.19 98 CYS A O 1
ATOM 796 N N . ASP A 1 99 ? 5.451 -12.453 -14.483 1.00 95.50 99 ASP A N 1
ATOM 797 C CA . ASP A 1 99 ? 4.916 -13.816 -14.314 1.00 95.50 99 ASP A CA 1
ATOM 798 C C . ASP A 1 99 ? 3.857 -14.179 -15.366 1.00 95.50 99 ASP A C 1
ATOM 800 O O . ASP A 1 99 ? 3.617 -15.355 -15.616 1.00 95.50 99 ASP A O 1
ATOM 804 N N . TRP A 1 100 ? 3.242 -13.174 -15.992 1.00 95.06 100 TRP A N 1
ATOM 805 C CA . TRP A 1 100 ? 2.283 -13.324 -17.090 1.00 95.06 100 TRP A CA 1
ATOM 806 C C . TRP A 1 100 ? 2.893 -13.042 -18.474 1.00 95.06 100 TRP A C 1
ATOM 808 O O . TRP A 1 100 ? 2.153 -12.744 -19.412 1.00 95.06 100 TRP A O 1
ATOM 818 N N . ASP A 1 101 ? 4.225 -13.062 -18.593 1.00 92.75 101 ASP A N 1
ATOM 819 C CA . ASP A 1 101 ? 4.974 -12.814 -19.836 1.00 92.75 101 ASP A CA 1
ATOM 820 C C . ASP A 1 101 ? 4.607 -11.496 -20.548 1.00 92.75 101 ASP A C 1
ATOM 822 O O . ASP A 1 101 ? 4.759 -11.338 -21.760 1.00 92.75 101 ASP A O 1
ATOM 826 N N . LEU A 1 102 ? 4.130 -10.497 -19.795 1.00 91.00 102 LEU A N 1
ATOM 827 C CA . LEU A 1 102 ? 3.769 -9.190 -20.349 1.00 91.00 102 LEU A CA 1
ATOM 828 C C . LEU A 1 102 ? 5.002 -8.323 -20.601 1.00 91.00 102 LEU A C 1
ATOM 830 O O . LEU A 1 102 ? 4.979 -7.430 -21.449 1.00 91.00 102 LEU A O 1
ATOM 834 N N . ILE A 1 103 ? 6.055 -8.555 -19.815 1.00 91.12 103 ILE A N 1
ATOM 835 C CA . ILE A 1 103 ? 7.323 -7.829 -19.843 1.00 91.12 103 ILE A CA 1
ATOM 836 C C . ILE A 1 103 ? 8.480 -8.767 -19.463 1.00 91.12 103 ILE A C 1
ATOM 838 O O . ILE A 1 103 ? 8.264 -9.719 -18.711 1.00 91.12 103 ILE A O 1
ATOM 842 N N . PRO A 1 104 ? 9.724 -8.491 -19.898 1.00 91.56 104 PRO A N 1
ATOM 843 C CA . PRO A 1 104 ? 10.867 -9.341 -19.576 1.00 91.56 104 PRO A CA 1
ATOM 844 C C . PRO A 1 104 ? 11.134 -9.457 -18.070 1.00 91.56 104 PRO A C 1
ATOM 846 O O . PRO A 1 104 ? 11.1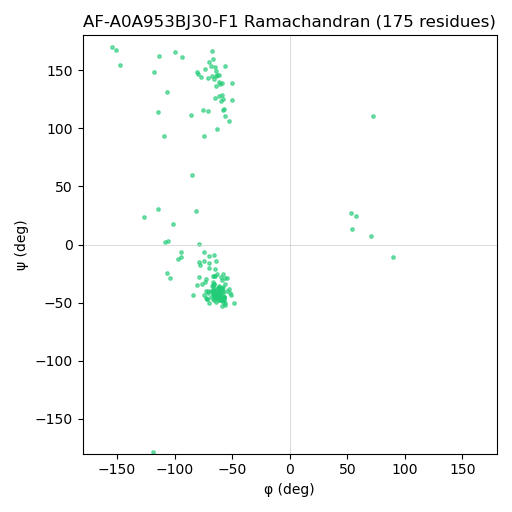44 -8.458 -17.348 1.00 91.56 104 PRO A O 1
ATOM 849 N N . PHE A 1 105 ? 11.455 -10.668 -17.606 1.00 91.69 105 PHE A N 1
ATOM 850 C CA . PHE A 1 105 ? 11.765 -10.943 -16.197 1.00 91.69 105 PHE A CA 1
ATOM 851 C C . PHE A 1 105 ? 12.960 -10.136 -15.660 1.00 91.69 105 PHE A C 1
ATOM 853 O O . PHE A 1 105 ? 13.002 -9.805 -14.471 1.00 91.69 105 PHE A O 1
ATOM 860 N N . SER A 1 106 ? 13.907 -9.769 -16.532 1.00 91.94 106 SER A N 1
ATOM 861 C CA . SER A 1 106 ? 15.091 -8.963 -16.198 1.00 91.94 106 SER A CA 1
ATOM 862 C C . SER A 1 106 ? 14.749 -7.631 -15.522 1.00 91.94 106 SER A C 1
ATOM 864 O O . SER A 1 106 ? 15.509 -7.167 -14.673 1.00 91.94 106 SER A O 1
ATOM 866 N N . ILE A 1 107 ? 13.575 -7.057 -15.809 1.00 92.75 107 ILE A N 1
ATOM 867 C CA . ILE A 1 107 ? 13.101 -5.821 -15.173 1.00 92.75 107 ILE A CA 1
ATOM 868 C C . ILE A 1 107 ? 12.923 -6.019 -13.661 1.00 92.75 107 ILE A C 1
ATOM 870 O O . ILE A 1 107 ? 13.249 -5.130 -12.879 1.00 92.75 107 ILE A O 1
ATOM 874 N N . THR A 1 108 ? 12.459 -7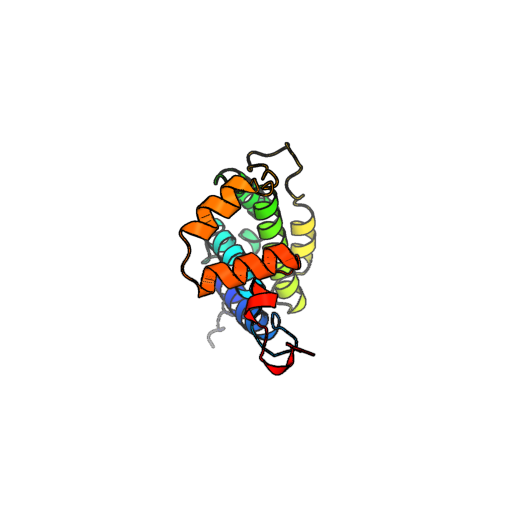.188 -13.206 1.00 93.50 108 THR A N 1
ATOM 875 C CA . THR A 1 108 ? 12.289 -7.437 -11.760 1.00 93.50 108 THR A CA 1
ATOM 876 C C . THR A 1 108 ? 13.613 -7.466 -11.014 1.00 93.50 108 THR A C 1
ATOM 878 O O . THR A 1 108 ? 13.667 -7.056 -9.855 1.00 93.50 108 THR A O 1
ATOM 881 N N . GLU A 1 109 ? 14.669 -7.962 -11.657 1.00 92.44 109 GLU A N 1
ATOM 882 C CA . GLU A 1 109 ? 16.016 -7.975 -11.097 1.00 92.44 109 GLU A CA 1
ATOM 883 C C . GLU A 1 109 ? 16.592 -6.560 -11.055 1.00 92.44 109 GLU A C 1
ATOM 885 O O . GLU A 1 109 ? 17.140 -6.144 -10.036 1.00 92.44 109 GLU A O 1
ATOM 890 N N . ASP A 1 110 ? 16.371 -5.774 -12.108 1.00 93.44 110 ASP A N 1
ATOM 891 C CA . ASP A 1 110 ? 16.760 -4.366 -12.137 1.00 93.44 110 ASP A CA 1
ATOM 892 C C . ASP A 1 110 ? 16.073 -3.571 -11.010 1.00 93.44 110 ASP A C 1
ATOM 894 O O . ASP A 1 110 ? 16.721 -2.900 -10.202 1.00 93.44 110 ASP A O 1
ATOM 898 N N . LEU A 1 111 ? 14.757 -3.743 -10.836 1.00 95.62 111 LEU A N 1
ATOM 899 C CA . LEU A 1 111 ? 14.018 -3.055 -9.777 1.00 95.62 111 LEU A CA 1
ATOM 900 C C . LEU A 1 111 ? 14.410 -3.501 -8.367 1.00 95.62 111 LEU A C 1
ATOM 902 O O . LEU A 1 111 ? 14.276 -2.703 -7.435 1.00 95.62 111 LEU A O 1
ATOM 906 N N . ARG A 1 112 ? 14.901 -4.732 -8.162 1.00 95.00 112 ARG A N 1
ATOM 907 C CA . ARG A 1 112 ? 15.409 -5.199 -6.855 1.00 95.00 112 ARG A CA 1
ATOM 908 C C . ARG A 1 112 ? 16.627 -4.403 -6.381 1.00 95.00 112 ARG A C 1
ATOM 910 O O . ARG A 1 112 ? 16.809 -4.242 -5.175 1.00 95.00 112 ARG A O 1
ATOM 917 N N . ARG A 1 113 ? 17.397 -3.811 -7.299 1.00 96.12 113 ARG A N 1
ATOM 918 C CA . ARG A 1 113 ? 18.583 -2.991 -6.986 1.00 96.12 113 ARG A CA 1
ATOM 919 C C . ARG A 1 113 ? 18.243 -1.652 -6.324 1.00 96.12 113 ARG A C 1
ATOM 921 O O . ARG A 1 113 ? 19.090 -1.058 -5.649 1.00 96.12 113 ARG A O 1
ATOM 928 N N . VAL A 1 114 ? 17.007 -1.166 -6.466 1.00 97.06 114 VAL A N 1
ATOM 929 C CA . VAL A 1 114 ? 16.547 0.083 -5.832 1.00 97.06 114 VAL A CA 1
ATOM 930 C C . VAL A 1 114 ? 16.323 -0.127 -4.331 1.00 97.06 114 VAL A C 1
ATOM 932 O O . VAL A 1 114 ? 15.268 -0.574 -3.893 1.00 97.06 114 VAL A O 1
ATOM 935 N N . ARG A 1 115 ? 17.315 0.152 -3.487 1.00 96.88 115 ARG A N 1
ATOM 936 C CA . ARG A 1 115 ? 17.160 -0.069 -2.039 1.00 96.88 115 ARG A CA 1
ATOM 937 C C . ARG A 1 115 ? 16.014 0.784 -1.459 1.00 96.88 115 ARG A C 1
ATOM 939 O O . ARG A 1 115 ? 15.896 1.946 -1.840 1.00 96.88 115 ARG A O 1
ATOM 946 N N . PRO A 1 116 ? 15.196 0.239 -0.537 1.00 97.75 116 PRO A N 1
ATOM 947 C CA . PRO A 1 116 ? 14.244 1.042 0.224 1.00 97.75 116 PRO A CA 1
ATOM 948 C C . PRO A 1 116 ? 14.950 2.177 0.974 1.00 97.75 116 PRO A C 1
ATOM 950 O O . PRO A 1 116 ? 16.117 2.049 1.354 1.00 97.75 116 PRO A O 1
ATOM 953 N N . LEU A 1 117 ? 14.222 3.258 1.247 1.00 98.00 117 LEU A N 1
ATOM 954 C CA . LEU A 1 117 ? 14.717 4.375 2.041 1.00 98.00 117 LEU A CA 1
ATOM 955 C C . LEU A 1 117 ? 15.109 3.900 3.445 1.00 98.00 117 LEU A C 1
ATOM 957 O O . LEU A 1 117 ? 14.295 3.323 4.186 1.00 98.00 117 LEU A O 1
ATOM 961 N N . ALA A 1 118 ? 16.362 4.165 3.810 1.00 96.88 118 ALA A N 1
ATOM 962 C CA . ALA A 1 118 ? 16.909 3.850 5.120 1.00 96.88 118 ALA A CA 1
ATOM 963 C C . ALA A 1 118 ? 16.499 4.902 6.160 1.00 96.88 118 ALA A C 1
ATOM 965 O O . ALA A 1 118 ? 16.306 6.080 5.854 1.00 96.88 118 ALA A O 1
ATOM 966 N N . ARG A 1 119 ? 16.353 4.454 7.410 1.00 96.00 119 ARG A N 1
ATOM 967 C CA . ARG A 1 119 ? 15.924 5.297 8.531 1.00 96.00 119 ARG A CA 1
ATOM 968 C C . ARG A 1 119 ? 16.896 6.461 8.728 1.00 96.00 119 ARG A C 1
ATOM 970 O O . ARG A 1 119 ? 18.096 6.224 8.832 1.00 96.00 119 ARG A O 1
ATOM 977 N N . PHE A 1 120 ? 16.375 7.685 8.793 1.00 95.50 120 PHE A N 1
ATOM 978 C CA . PHE A 1 120 ? 17.149 8.928 8.934 1.00 95.50 120 PHE A CA 1
ATOM 979 C C . PHE A 1 120 ? 18.194 9.171 7.827 1.00 95.50 120 PHE A C 1
ATOM 981 O O . PHE A 1 120 ? 19.185 9.865 8.044 1.00 95.50 120 PHE A O 1
ATOM 988 N N . ARG A 1 121 ? 18.006 8.589 6.635 1.00 95.50 121 ARG A N 1
ATOM 989 C CA . ARG A 1 121 ? 18.930 8.721 5.490 1.00 95.50 121 ARG A CA 1
ATOM 990 C C . ARG A 1 121 ? 18.226 9.203 4.215 1.00 95.50 121 ARG A C 1
ATOM 992 O O . ARG A 1 121 ? 18.688 8.929 3.114 1.00 95.50 121 ARG A O 1
ATOM 999 N N . SER A 1 122 ? 17.089 9.880 4.356 1.00 95.44 122 SER A N 1
ATOM 1000 C CA . SER A 1 122 ? 16.287 10.399 3.241 1.00 95.44 122 SER A CA 1
ATOM 1001 C C . SER A 1 122 ? 15.518 11.651 3.662 1.00 95.44 122 SER A C 1
ATOM 1003 O O . SER A 1 122 ? 15.388 11.897 4.859 1.00 95.44 122 SER A O 1
ATOM 1005 N N . LYS A 1 123 ? 14.954 12.387 2.695 1.00 95.38 123 LYS A N 1
ATOM 1006 C CA . LYS A 1 123 ? 14.080 13.548 2.951 1.00 95.38 123 LYS A CA 1
ATOM 1007 C C . LYS A 1 123 ? 12.671 13.176 3.443 1.00 95.38 123 LYS A C 1
ATOM 1009 O O . LYS A 1 123 ? 11.972 14.036 3.967 1.00 95.38 123 LYS A O 1
ATOM 1014 N N . ALA A 1 124 ? 12.277 11.906 3.318 1.00 97.00 124 ALA A N 1
ATOM 1015 C CA . ALA A 1 124 ? 10.964 11.441 3.748 1.00 97.00 124 ALA A CA 1
ATOM 1016 C C . ALA A 1 124 ? 10.784 11.591 5.267 1.00 97.00 124 ALA A C 1
ATOM 1018 O O . ALA A 1 124 ? 11.713 11.369 6.049 1.00 97.00 124 ALA A O 1
ATOM 1019 N N . LYS A 1 125 ? 9.557 11.894 5.695 1.00 96.44 125 LYS A N 1
ATOM 1020 C CA . LYS A 1 125 ? 9.208 12.065 7.107 1.00 96.44 125 LYS A CA 1
ATOM 1021 C C . LYS A 1 125 ? 9.394 10.759 7.878 1.00 96.44 125 LYS A C 1
ATOM 1023 O O . LYS A 1 125 ? 8.933 9.693 7.467 1.00 96.44 125 LYS A O 1
ATOM 1028 N N . GLU A 1 126 ? 9.983 10.836 9.064 1.00 95.88 126 GLU A N 1
ATOM 1029 C CA . GLU A 1 126 ? 9.942 9.721 10.011 1.00 95.88 126 GLU A CA 1
ATOM 1030 C C . GLU A 1 126 ? 8.653 9.821 10.830 1.00 95.88 126 GLU A C 1
ATOM 1032 O O . GLU A 1 126 ? 8.460 10.746 11.623 1.00 95.88 126 GLU A O 1
ATOM 1037 N N . SER A 1 127 ? 7.735 8.878 10.610 1.00 89.94 127 SER A N 1
ATOM 1038 C CA . SER A 1 127 ? 6.499 8.802 11.384 1.00 89.94 127 SER A CA 1
ATOM 1039 C C . SER A 1 127 ? 6.828 8.483 12.839 1.00 89.94 127 SER A C 1
ATOM 1041 O O . SER A 1 127 ? 7.483 7.479 13.130 1.00 89.94 127 SER A O 1
ATOM 1043 N N . ARG A 1 128 ? 6.344 9.314 13.760 1.00 86.69 128 ARG A N 1
ATOM 1044 C CA . ARG A 1 128 ? 6.386 9.005 15.189 1.00 86.69 128 ARG A CA 1
ATOM 1045 C C . ARG A 1 128 ? 5.249 8.050 15.519 1.00 86.69 128 ARG A C 1
ATOM 1047 O O . ARG A 1 128 ? 4.179 8.120 14.918 1.00 86.69 128 ARG A O 1
ATOM 1054 N N . ARG A 1 129 ? 5.482 7.168 16.486 1.00 87.25 129 ARG A N 1
ATOM 1055 C CA . ARG A 1 129 ? 4.405 6.376 17.075 1.00 87.25 129 ARG A CA 1
ATOM 1056 C C . ARG A 1 129 ? 3.407 7.337 17.722 1.00 87.25 129 ARG A C 1
ATOM 1058 O O . ARG A 1 129 ? 3.822 8.170 18.524 1.00 87.25 129 ARG A O 1
ATOM 1065 N N . THR A 1 130 ? 2.127 7.204 17.394 1.00 89.50 130 THR A N 1
ATOM 1066 C CA . THR A 1 130 ? 1.056 7.912 18.103 1.00 89.50 130 THR A CA 1
ATOM 1067 C C . THR A 1 130 ? 0.912 7.287 19.494 1.00 89.50 130 THR A C 1
ATOM 1069 O O . THR A 1 130 ? 0.608 6.092 19.572 1.00 89.50 130 THR A O 1
ATOM 1072 N N . PRO A 1 131 ? 1.201 8.020 20.586 1.00 88.12 131 PRO A N 1
ATOM 1073 C CA . PRO A 1 131 ? 0.979 7.505 21.930 1.00 88.12 131 PRO A CA 1
ATOM 1074 C C . PRO A 1 131 ? -0.528 7.412 22.218 1.00 88.12 131 PRO A C 1
ATOM 1076 O O . PRO A 1 131 ? -1.314 8.125 21.587 1.00 88.12 131 PRO A O 1
ATOM 1079 N N . PRO A 1 132 ? -0.946 6.552 23.161 1.00 87.25 132 PRO A N 1
ATOM 1080 C CA . PRO A 1 132 ? -2.324 6.568 23.631 1.00 87.25 132 PRO A CA 1
ATOM 1081 C C . PRO A 1 132 ? -2.653 7.930 24.279 1.00 87.25 132 PRO A C 1
ATOM 1083 O O . PRO A 1 132 ? -1.773 8.530 24.905 1.00 87.25 132 PRO A O 1
ATOM 1086 N N . PRO A 1 133 ? -3.895 8.431 24.142 1.00 90.38 133 PRO A N 1
ATOM 1087 C CA . PRO A 1 133 ? -4.338 9.627 24.856 1.00 90.38 133 PRO A CA 1
ATOM 1088 C C . PRO A 1 133 ? -4.416 9.375 26.372 1.00 90.38 133 PRO A C 1
ATOM 1090 O O . PRO A 1 133 ? -4.502 8.230 26.817 1.00 90.38 133 PRO A O 1
ATOM 1093 N N . SER A 1 134 ? -4.403 10.446 27.174 1.00 92.75 134 SER A N 1
ATOM 1094 C CA . SER A 1 134 ? -4.594 10.336 28.626 1.00 92.75 134 SER A CA 1
ATOM 1095 C C . SER A 1 134 ? -6.026 9.9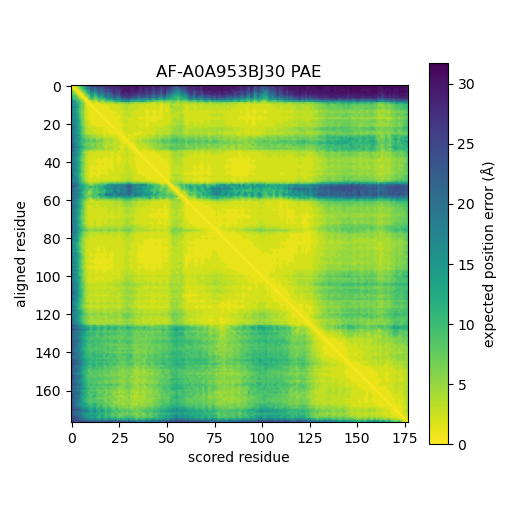20 28.973 1.00 92.75 134 SER A C 1
ATOM 1097 O O . SER A 1 134 ? -6.963 10.215 28.228 1.00 92.75 134 SER A O 1
ATOM 1099 N N . ILE A 1 135 ? -6.204 9.281 30.133 1.00 89.62 135 ILE A N 1
ATOM 1100 C CA . ILE A 1 135 ? -7.526 8.857 30.625 1.00 89.62 135 ILE A CA 1
ATOM 1101 C C . ILE A 1 135 ? -8.480 10.056 30.739 1.00 89.62 135 ILE A C 1
ATOM 1103 O O . ILE A 1 135 ? -9.585 9.991 30.214 1.00 89.62 135 ILE A O 1
ATOM 1107 N N . ASP A 1 136 ? -8.023 11.175 31.307 1.00 94.44 136 ASP A N 1
ATOM 1108 C CA . ASP A 1 136 ? -8.805 12.419 31.413 1.00 94.44 136 ASP A CA 1
ATOM 1109 C C . ASP A 1 136 ? -9.263 12.952 30.039 1.00 94.44 136 ASP A C 1
ATOM 1111 O O . ASP A 1 136 ? -10.411 13.366 29.873 1.00 94.44 136 ASP A O 1
ATOM 1115 N N . THR A 1 137 ? -8.404 12.876 29.013 1.00 94.06 137 THR A N 1
ATOM 1116 C CA . THR A 1 137 ? -8.788 13.266 27.644 1.00 94.06 137 THR A CA 1
ATOM 1117 C C . THR A 1 137 ? -9.884 12.351 27.106 1.00 94.06 137 THR A C 1
ATOM 1119 O O . THR A 1 137 ? -10.855 12.830 26.522 1.00 94.06 137 THR A O 1
ATOM 1122 N N . ILE A 1 138 ? -9.748 11.037 27.314 1.00 91.19 138 ILE A N 1
ATOM 1123 C CA . ILE A 1 138 ? -10.757 10.057 26.896 1.00 91.19 138 ILE A CA 1
ATOM 1124 C C . ILE A 1 138 ? -12.093 10.360 27.585 1.00 91.19 138 ILE A C 1
ATOM 1126 O O . ILE A 1 138 ? -13.116 10.420 26.911 1.00 91.19 138 ILE A O 1
ATOM 1130 N N . GLU A 1 139 ? -12.094 10.596 28.896 1.00 91.38 139 GLU A N 1
ATOM 1131 C CA . GLU A 1 139 ? -13.308 10.864 29.679 1.00 91.38 139 GLU A CA 1
ATOM 1132 C C . GLU A 1 139 ? -14.029 12.142 29.226 1.00 91.38 139 GLU A C 1
ATOM 1134 O O . GLU A 1 139 ? -15.248 12.128 29.036 1.00 91.38 139 GLU A O 1
ATOM 1139 N N . LYS A 1 140 ? -13.284 13.217 28.938 1.00 94.50 140 LYS A N 1
ATOM 1140 C CA . LYS A 1 140 ? -13.835 14.468 28.382 1.00 94.50 140 LYS A CA 1
ATOM 1141 C C . LYS A 1 140 ? -14.473 14.286 27.007 1.00 94.50 140 LYS A C 1
ATOM 1143 O O . LYS A 1 140 ? -15.490 14.920 26.720 1.00 94.50 140 LYS A O 1
ATOM 1148 N N . VAL A 1 141 ? -13.884 13.441 26.156 1.00 93.62 141 VAL A N 1
ATOM 1149 C CA . VAL A 1 141 ? -14.445 13.111 24.837 1.00 93.62 141 VAL A CA 1
ATOM 1150 C C . VAL A 1 141 ? -15.702 12.260 25.004 1.00 93.62 141 VAL A C 1
ATOM 1152 O O . VAL A 1 141 ? -16.753 12.629 24.486 1.00 93.62 141 VAL A O 1
ATOM 1155 N N . VAL A 1 142 ? -15.628 11.182 25.791 1.00 92.69 142 VAL A N 1
ATOM 1156 C CA . VAL A 1 142 ? -16.750 10.278 26.110 1.00 92.69 142 VAL A CA 1
ATOM 1157 C C . VAL A 1 142 ? -17.970 11.059 26.597 1.00 92.69 142 VAL A C 1
ATOM 1159 O O . VAL A 1 142 ? -19.079 10.785 26.140 1.00 92.69 142 VAL A O 1
ATOM 1162 N N . ALA A 1 143 ? -17.781 12.058 27.465 1.00 92.75 143 ALA A N 1
ATOM 1163 C CA . ALA A 1 143 ? -18.865 12.879 28.003 1.00 92.75 143 ALA A CA 1
ATOM 1164 C C . ALA A 1 143 ? -19.674 13.618 26.919 1.00 92.75 143 ALA A C 1
ATOM 1166 O O . ALA A 1 143 ? -20.881 13.798 27.083 1.00 92.75 143 ALA A O 1
ATOM 1167 N N . GLN A 1 144 ? -19.038 13.981 25.801 1.00 95.94 144 GLN A N 1
ATOM 1168 C CA . GLN A 1 144 ? -19.646 14.719 24.686 1.00 95.94 144 GLN A CA 1
ATOM 1169 C C . GLN A 1 144 ? -20.166 13.802 23.565 1.00 95.94 144 GLN A C 1
ATOM 1171 O O . GLN A 1 144 ? -20.871 14.254 22.663 1.00 95.94 144 GLN A O 1
ATOM 1176 N N . MET A 1 145 ? -19.834 12.508 23.599 1.00 96.12 145 MET A N 1
ATOM 1177 C CA . MET A 1 145 ? -20.256 11.550 22.577 1.00 96.12 145 MET A CA 1
ATOM 1178 C C . MET A 1 145 ? -21.722 11.138 22.747 1.00 96.12 145 MET A C 1
ATOM 1180 O O . MET A 1 145 ? -22.20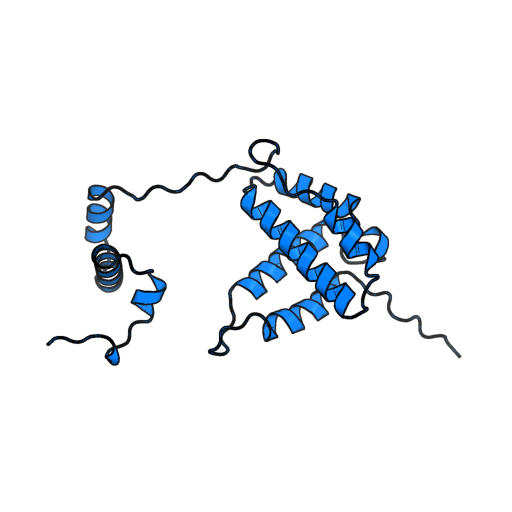7 10.926 23.865 1.00 96.12 145 MET A O 1
ATOM 1184 N N . ARG A 1 146 ? -22.401 10.936 21.611 1.00 97.12 146 ARG A N 1
ATOM 1185 C CA . ARG A 1 146 ? -23.714 10.274 21.544 1.00 97.12 146 ARG A CA 1
ATOM 1186 C C . ARG A 1 146 ? -23.602 8.816 21.995 1.00 97.12 146 ARG A C 1
ATOM 1188 O O . ARG A 1 146 ? -22.568 8.192 21.758 1.00 97.12 146 ARG A O 1
ATOM 1195 N N . ALA A 1 147 ? -24.679 8.283 22.578 1.00 94.88 147 ALA A N 1
ATOM 1196 C CA . ALA A 1 147 ? -24.696 6.956 23.202 1.00 94.88 147 ALA A CA 1
ATOM 1197 C C . ALA A 1 147 ? -24.088 5.835 22.327 1.00 94.88 147 ALA A C 1
ATOM 1199 O O . ALA A 1 147 ? -23.126 5.230 22.785 1.00 94.88 147 ALA A O 1
ATOM 1200 N N . PRO A 1 148 ? -24.458 5.647 21.039 1.00 93.62 148 PRO A N 1
ATOM 1201 C CA . PRO A 1 148 ? -23.909 4.530 20.259 1.00 93.62 148 PRO A CA 1
ATOM 1202 C C . PRO A 1 148 ? -22.381 4.571 20.101 1.00 93.62 148 PRO A C 1
ATOM 1204 O O . PRO A 1 148 ? -21.698 3.562 20.236 1.00 93.62 148 PRO A O 1
ATOM 1207 N N . ALA A 1 149 ? -21.816 5.754 19.847 1.00 94.44 149 ALA A N 1
ATOM 1208 C CA . ALA A 1 149 ? -20.370 5.905 19.703 1.00 94.44 149 ALA A CA 1
ATOM 1209 C C . ALA A 1 149 ? -19.646 5.809 21.058 1.00 94.44 149 ALA A C 1
ATOM 1211 O O . ALA A 1 149 ? -18.514 5.327 21.127 1.00 94.44 149 ALA A O 1
ATOM 1212 N N . ARG A 1 150 ? -20.306 6.262 22.131 1.00 95.69 150 ARG A N 1
ATOM 1213 C CA . ARG A 1 150 ? -19.820 6.149 23.507 1.00 95.69 150 ARG A CA 1
ATOM 1214 C C . ARG A 1 150 ? -19.677 4.684 23.915 1.00 95.69 150 ARG A C 1
ATOM 1216 O O . ARG A 1 150 ? -18.621 4.316 24.420 1.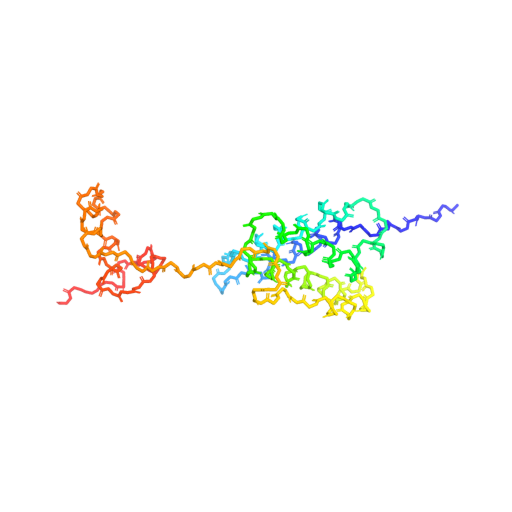00 95.69 150 ARG A O 1
ATOM 1223 N N . ASP A 1 151 ? -20.694 3.869 23.659 1.00 93.62 151 ASP A N 1
ATOM 1224 C CA . ASP A 1 151 ? -20.730 2.462 24.066 1.00 93.62 151 ASP A CA 1
ATOM 1225 C C . ASP A 1 151 ? -19.647 1.648 23.349 1.00 93.62 151 ASP A C 1
ATOM 1227 O O . ASP A 1 151 ? -18.911 0.894 23.987 1.00 93.62 151 ASP A O 1
ATOM 1231 N N . VAL A 1 152 ? -19.446 1.897 22.047 1.00 94.75 152 VAL A N 1
ATOM 1232 C CA . VAL A 1 152 ? -18.336 1.304 21.280 1.00 94.75 152 VAL A CA 1
ATOM 1233 C C . VAL A 1 152 ? -16.985 1.655 21.906 1.00 94.75 152 VAL A C 1
ATOM 1235 O O . VAL A 1 152 ? -16.149 0.774 22.106 1.00 94.75 152 VAL A O 1
ATOM 1238 N N . LEU A 1 153 ? -16.752 2.928 22.245 1.00 93.31 153 LEU A N 1
ATOM 1239 C CA . LEU A 1 153 ? -15.483 3.351 22.841 1.00 93.31 153 LEU A CA 1
ATOM 1240 C C . LEU A 1 153 ? -15.271 2.750 24.240 1.00 93.31 153 LEU A C 1
ATOM 1242 O O . LEU A 1 153 ? -14.146 2.378 24.576 1.00 93.31 153 LEU A O 1
ATOM 1246 N N . GLN A 1 154 ? -16.332 2.627 25.041 1.00 92.31 154 GLN A N 1
ATOM 1247 C CA . GLN A 1 154 ? -16.265 1.973 26.350 1.00 92.31 154 GLN A CA 1
ATOM 1248 C C . GLN A 1 154 ? -15.916 0.490 26.214 1.00 92.31 154 GLN A C 1
ATOM 1250 O O . GLN A 1 154 ? -15.027 0.008 26.914 1.00 92.31 154 GLN A O 1
ATOM 1255 N N . LEU A 1 155 ? -16.535 -0.222 25.271 1.00 93.50 155 LEU A N 1
ATOM 1256 C CA . LEU A 1 155 ? -16.243 -1.635 25.054 1.00 93.50 155 LEU A CA 1
ATOM 1257 C C . LEU A 1 155 ? -14.808 -1.852 24.547 1.00 93.50 155 LEU A C 1
ATOM 1259 O O . LEU A 1 155 ? -14.115 -2.748 25.031 1.00 93.50 155 LEU A O 1
ATOM 1263 N N . VAL A 1 156 ? -14.311 -0.982 23.659 1.00 93.56 156 VAL A N 1
ATOM 1264 C CA . VAL A 1 156 ? -12.892 -0.968 23.250 1.00 93.56 156 VAL A CA 1
ATOM 1265 C C . VAL A 1 156 ? -11.974 -0.733 24.454 1.00 93.56 156 VAL A C 1
ATOM 1267 O O . VAL A 1 156 ? -10.976 -1.435 24.603 1.00 93.56 156 VAL A O 1
ATOM 1270 N N . LYS A 1 157 ? -12.304 0.218 25.339 1.00 89.75 157 LYS A N 1
ATOM 1271 C CA . LYS A 1 157 ? -11.518 0.503 26.553 1.00 89.75 157 LYS A CA 1
ATOM 1272 C C . LYS A 1 157 ? -11.464 -0.700 27.503 1.00 89.75 157 LYS A C 1
ATOM 1274 O O . LYS A 1 157 ? -10.411 -0.945 28.082 1.00 89.75 157 LYS A O 1
ATOM 1279 N N . LEU A 1 158 ? -12.572 -1.425 27.667 1.00 92.25 158 LEU A N 1
ATOM 1280 C CA . LEU A 1 158 ? -12.674 -2.566 28.585 1.00 92.25 158 LEU A CA 1
ATOM 1281 C C . LEU A 1 158 ? -11.986 -3.832 28.057 1.00 92.25 158 LEU A C 1
ATOM 1283 O O . LEU A 1 158 ? -11.439 -4.597 28.843 1.00 92.25 158 LEU A O 1
ATOM 1287 N N . THR A 1 159 ? -12.006 -4.054 26.741 1.00 94.31 159 THR A N 1
ATOM 1288 C CA . THR A 1 159 ? -11.555 -5.320 26.130 1.00 94.31 159 THR A CA 1
ATOM 1289 C C . THR A 1 159 ? -10.210 -5.218 25.416 1.00 94.31 159 THR A C 1
ATOM 1291 O O . THR A 1 159 ? -9.534 -6.224 25.222 1.00 94.31 159 THR A O 1
ATOM 1294 N N . GLY A 1 160 ? -9.819 -4.019 24.976 1.00 92.12 160 GLY A N 1
ATOM 1295 C CA . GLY A 1 160 ? -8.689 -3.827 24.068 1.00 92.12 160 GLY A CA 1
ATOM 1296 C C . GLY A 1 160 ? -8.939 -4.324 22.636 1.00 92.12 160 GLY A C 1
ATOM 1297 O O . GLY A 1 160 ? -8.004 -4.321 21.832 1.00 92.12 160 GLY A O 1
ATOM 1298 N N . ALA A 1 161 ? -10.168 -4.737 22.302 1.00 95.38 161 ALA A N 1
ATOM 1299 C CA . ALA A 1 161 ? -10.531 -5.185 20.962 1.00 95.38 161 ALA A CA 1
ATOM 1300 C C . ALA A 1 161 ? -10.427 -4.045 19.938 1.00 95.38 161 ALA A C 1
ATOM 1302 O O . ALA A 1 161 ? -10.581 -2.859 20.255 1.00 95.38 161 ALA A O 1
ATOM 1303 N N . ARG A 1 162 ? -10.181 -4.392 18.672 1.00 93.44 162 ARG A N 1
ATOM 1304 C CA . ARG A 1 162 ? -10.178 -3.398 17.595 1.00 93.44 162 ARG A CA 1
ATOM 1305 C C . ARG A 1 162 ? -11.594 -2.858 17.396 1.00 93.44 162 ARG A C 1
ATOM 1307 O O . ARG A 1 162 ? -12.546 -3.632 17.437 1.00 93.44 162 ARG A O 1
ATOM 1314 N N . PRO A 1 163 ? -11.759 -1.570 17.046 1.00 93.12 163 PRO A N 1
ATOM 1315 C CA . PRO A 1 163 ? -13.082 -1.020 16.759 1.00 93.12 163 PRO A CA 1
ATOM 1316 C C . PRO A 1 163 ? -13.868 -1.829 15.719 1.00 93.12 163 PRO A C 1
ATOM 1318 O O . PRO A 1 163 ? -15.061 -2.032 15.882 1.00 93.12 163 PRO A O 1
ATOM 1321 N N . SER A 1 164 ? -13.202 -2.351 14.683 1.00 91.06 164 SER A N 1
ATOM 1322 C CA . SER A 1 164 ? -13.847 -3.198 13.672 1.00 91.06 164 SER A CA 1
ATOM 1323 C C . SER A 1 164 ? -14.348 -4.540 14.209 1.00 91.06 164 SER A C 1
ATOM 1325 O O . SER A 1 164 ? -15.268 -5.094 13.629 1.00 91.06 164 SER A O 1
ATOM 1327 N N . GLU A 1 165 ? -13.734 -5.079 15.266 1.00 94.19 165 GLU A N 1
ATOM 1328 C CA . GLU A 1 165 ? -14.183 -6.322 15.911 1.00 94.19 165 GLU A CA 1
ATOM 1329 C C . GLU A 1 165 ? -15.442 -6.044 16.735 1.00 94.19 165 GLU A C 1
ATOM 1331 O O . GLU A 1 165 ? -16.426 -6.757 16.600 1.00 94.19 165 GLU A O 1
ATOM 1336 N N . ILE A 1 166 ? -15.459 -4.936 17.484 1.00 95.81 166 ILE A N 1
ATOM 1337 C CA . ILE A 1 166 ? -16.644 -4.492 18.229 1.00 95.81 166 ILE A CA 1
ATOM 1338 C C . ILE A 1 166 ? -17.821 -4.176 17.302 1.00 95.81 166 ILE A C 1
ATOM 1340 O O . ILE A 1 166 ? -18.945 -4.586 17.566 1.00 95.81 166 ILE A O 1
ATOM 1344 N N . LEU A 1 167 ? -17.572 -3.462 16.203 1.00 94.81 167 LEU A N 1
ATOM 1345 C CA . LEU A 1 167 ? -18.616 -3.089 15.244 1.00 94.81 167 LEU A CA 1
ATOM 1346 C C . LEU A 1 167 ? -19.161 -4.278 14.439 1.00 94.81 167 LEU A C 1
ATOM 1348 O O . LEU A 1 167 ? -20.203 -4.137 13.805 1.00 94.81 167 LEU A O 1
ATOM 1352 N N . ALA A 1 168 ? -18.459 -5.413 14.433 1.00 93.19 168 ALA A N 1
ATOM 1353 C CA . ALA A 1 168 ? -18.895 -6.634 13.765 1.00 93.19 168 ALA A CA 1
ATOM 1354 C C . ALA A 1 168 ? -19.643 -7.600 14.698 1.00 93.19 168 ALA A C 1
ATOM 1356 O O . ALA A 1 168 ? -20.162 -8.597 14.202 1.00 93.19 168 ALA A O 1
ATOM 1357 N N . LEU A 1 169 ? -19.704 -7.317 16.008 1.00 93.69 169 LEU A N 1
ATOM 1358 C CA . LEU A 1 169 ? -20.414 -8.158 16.969 1.00 93.69 169 LEU A CA 1
ATOM 1359 C C . LEU A 1 169 ? -21.893 -8.285 16.611 1.00 93.69 169 LEU A C 1
ATOM 1361 O O . LEU A 1 169 ? -22.574 -7.315 16.270 1.00 93.69 169 LEU A O 1
ATOM 1365 N N . THR A 1 170 ? -22.395 -9.501 16.759 1.00 93.69 170 THR A N 1
ATOM 1366 C CA . THR A 1 170 ? -23.798 -9.855 16.576 1.00 93.69 170 THR A CA 1
ATOM 1367 C C . THR A 1 170 ? -24.421 -10.281 17.905 1.00 93.69 170 THR A C 1
ATOM 1369 O O . THR A 1 170 ? -23.727 -10.660 18.847 1.00 93.69 170 THR A O 1
ATOM 1372 N N . ASN A 1 171 ? -25.756 -10.281 17.988 1.00 92.00 171 ASN A N 1
ATOM 1373 C CA . ASN A 1 171 ? -26.461 -10.723 19.200 1.00 92.00 171 ASN A CA 1
ATOM 1374 C C . ASN A 1 171 ? -26.122 -12.171 19.606 1.00 92.00 171 ASN A C 1
ATOM 1376 O O . ASN A 1 171 ? -26.237 -12.508 20.777 1.00 92.00 171 ASN A O 1
ATOM 1380 N N . GLY A 1 172 ? -25.708 -13.027 18.662 1.00 95.12 172 GLY A N 1
ATOM 1381 C CA . GLY A 1 172 ? -25.331 -14.418 18.941 1.00 95.12 172 GLY A CA 1
ATOM 1382 C C . GLY A 1 172 ? -23.971 -14.583 19.627 1.00 95.12 172 GLY A C 1
ATOM 1383 O O . GLY A 1 172 ? -23.616 -15.698 19.997 1.00 95.12 172 GLY A O 1
ATOM 1384 N N . GLU A 1 173 ? -23.212 -13.498 19.783 1.00 93.06 173 GLU A N 1
ATOM 1385 C CA . GLU A 1 173 ? -21.873 -13.486 20.385 1.00 93.06 173 GLU A CA 1
ATOM 1386 C C . GLU A 1 173 ? -21.863 -12.838 21.781 1.00 93.06 173 GLU A C 1
ATOM 1388 O O . GLU A 1 173 ? -20.805 -12.725 22.398 1.00 93.06 173 GLU A O 1
ATOM 1393 N N . VAL A 1 174 ? -23.027 -12.413 22.287 1.00 91.38 174 VAL A N 1
ATOM 1394 C CA . VAL A 1 174 ? -23.183 -11.776 23.602 1.00 91.38 174 VAL A CA 1
ATOM 1395 C C . VAL A 1 174 ? -24.015 -12.682 24.505 1.00 91.38 174 VAL A C 1
ATOM 1397 O O . VAL A 1 174 ? -25.205 -12.883 24.272 1.00 91.38 174 VAL A O 1
ATOM 1400 N N . PHE A 1 175 ? -23.386 -13.199 25.557 1.00 92.06 175 PHE A N 1
ATOM 1401 C CA . PHE A 1 175 ? -24.024 -14.023 26.583 1.00 92.06 175 PHE A CA 1
ATOM 1402 C C . PHE A 1 175 ? -24.170 -13.183 27.861 1.00 92.06 175 PHE A C 1
ATOM 1404 O O . PHE A 1 175 ? -23.244 -12.466 28.238 1.00 92.06 175 PHE A O 1
ATOM 1411 N N . LEU A 1 176 ? -25.372 -13.181 28.443 1.00 86.38 176 LEU A N 1
ATOM 1412 C CA . LEU A 1 176 ? -25.743 -12.401 29.637 1.00 86.38 176 LEU A CA 1
ATOM 1413 C C . LEU A 1 176 ? -26.069 -13.323 30.820 1.00 86.38 176 LEU A C 1
ATOM 1415 O O . LEU A 1 176 ? -26.962 -13.003 31.598 1.00 86.38 176 LEU A O 1
ATOM 1419 N N . ASP A 1 177 ? -25.422 -14.487 30.855 1.00 69.94 177 ASP A N 1
ATOM 1420 C CA . ASP A 1 177 ? -25.575 -15.534 31.868 1.00 69.94 177 ASP A CA 1
ATOM 1421 C C . ASP A 1 177 ? -25.805 -15.009 33.296 1.00 69.94 177 ASP A C 1
ATOM 1423 O O . ASP A 1 177 ? -25.113 -14.057 33.728 1.00 69.94 177 ASP A O 1
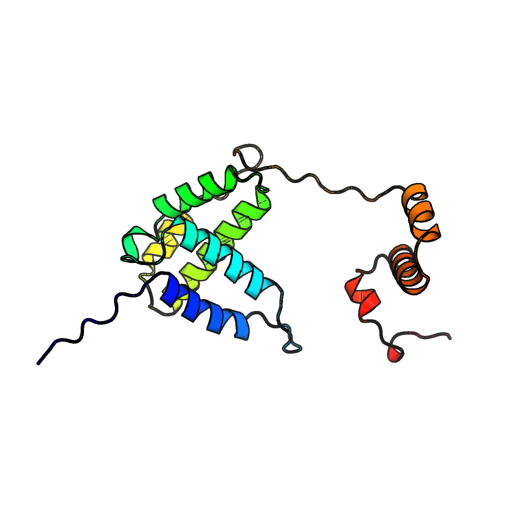#

Foldseek 3Di:
DDPPDDPQQWLVNLLVVVLVVQLQPQADPVRHHDCVSVVLNVLSVLLCVQQPTPDHDVVRQFLVSLLVSLQVCLQVLAALVSSLVSLVSVLVSVCVCCVVVVDPPVSSVRSVPNDRDDDPRGSHDHDDDDDDDDPVVVVVVLVPDDDVVNVLVVVCVVPVDDSVVSVPDDPVNDDPD

Solvent-accessible surface area (backbone atoms only — not comparable to full-atom values): 10542 Å² total; per-residue (Å²): 135,82,80,75,74,73,78,77,68,28,54,55,58,55,47,54,57,46,49,63,48,32,63,68,63,36,39,46,97,88,65,48,76,43,74,60,35,58,54,42,50,55,32,45,48,58,49,36,67,72,53,51,47,86,52,71,44,74,85,46,61,43,38,65,49,52,44,52,49,54,59,50,47,22,66,68,77,34,35,41,69,56,52,39,48,36,54,52,42,43,50,50,53,51,43,51,38,28,78,69,71,72,44,70,61,67,48,52,60,43,45,65,68,50,72,69,76,50,88,94,68,58,78,26,34,80,78,74,84,83,73,84,79,56,69,70,58,51,51,61,50,47,74,73,44,57,68,76,64,31,53,53,52,50,51,31,71,76,68,70,52,54,69,71,58,64,76,64,63,52,80,93,75,63,82,86,128

Nearest PDB structures (foldseek):
  6emy-assembly1_A  TM=6.882E-01  e=5.145E-02  Enterococcus faecalis
  6en1-assembly1_A  TM=6.795E-01  e=1.342E-01  Enterococcus faecalis
  1drg-assembly1_A  TM=4.603E-01  e=2.138E+00  Punavirus P1
  1f44-assembly1_A  TM=4.809E-01  e=4.752E+00  Punavirus P1

=== Feature glossary ===
The record interleaves many kinds of information about one protein. Here is each kind framed as the question it answers.

Q: Are the domains correctly placed relative to each other?
A: Predicted aligned error is AlphaFold's pairwise confidence. Unlike pLDDT (per-residue), PAE is per-residue-pair and captures whether two parts of the structure are correctly placed relative to each other. Units are ångströms of expected positional error.

Q: Which residues are in helices, strands, or loops?
A: Eight-state secondary structure (DSSP): H is the canonical α-helix, G the tighter 3₁₀-helix, I the wider π-helix; E/B are β-structure, T and S are turns and bends, and '-' is everything else. DSSP derives these from the pattern of main-chain N–H···O=C hydrogen bonds, not from the sequence.

Q: What if only a Cα trace is available?
A: P-SEA three-state annotation labels each residue as helix, strand, or coil based purely on the geometry of the Cα trace. It serves as a fallback when the full backbone (and thus DSSP) is unavailable.

Q: What are the backbone torsion angles?
A: φ (phi) and ψ (psi) are the two rotatable backbone dihedrals per residue: φ is the C(i-1)–N–Cα–C torsion, ψ is the N–Cα–C–N(i+1) torsion, both in degrees on (−180°, 180°]. α-helical residues cluster near (−60°, −45°); β-strand residues near (−120°, +130°). A Ramachandran plot is simply a scatter of (φ, ψ) for every residue.

Q: What known structures does this most resemble?
A: Structural nearest neighbors (via Foldseek easy-search vs the PDB). Reported per hit: target PDB id, E-value, and alignment TM-score. A TM-score above ~0.5 is the conventional threshold for 'same fold'.

Q: What family and function is it annotated with?
A: Database cross-references. InterPro integrates a dozen domain/family signature databases into unified entries with residue-range hits. GO terms attach function/process/location labels with evidence codes. CATH codes position the fold in a four-level structural taxonomy. Organism is the NCBI-taxonomy species name.

Q: Which residues are buried vs exposed?
A: Solvent accessibility: the surface area of each residue that a 1.4 Å water probe can touch, in Å². When only backbone atoms are present the absolute values are lower than full-atom SASA (side chains contribute most of the area) and are flagged as backbone-only.

Q: What do the diagnostic plots show?
A: Three diagnostic plots accompany the record. The Cα contact map visualizes the tertiary structure as a 2D adjacency matrix (8 Å cutoff, sequence-local contacts suppressed). The Ramachandran plot shows the distribution of backbone (φ, ψ) torsions, with points in the α and β basins reflecting secondary structure content. The PAE plot shows AlphaFold's inter-residue confidence as a color matrix.

Q: What is the amino-acid chain?
A: The amino-acid sequence is the protein's primary structure: the linear order of residues from the N-terminus to the C-terminus, written in one-letter code. Everything else here — the 3D coordinates, the secondary structure, the domain annotations — is ultimately a consequence of this string.

Q: What do the rendered images show?
A: The six renders are orthographic views along the three Cartesian axes in both directions. Representation (cartoon, sticks, or surface) and color scheme (sequence-rainbow or by-chain) vary across proteins so the training set covers all the common visualization conventions.

Q: Where is each backbone atom in 3D?
A: The mmCIF table is the protein's shape written out atom by atom. For each backbone N, Cα, C, and carbonyl O, it records an (x, y, z) coordinate triple in Å plus the residue type, chain letter, and residue number.

Q: How mobile is each atom in the crystal?
A: For experimental (PDB) structures, the B-factor (temperature factor) quantifies the positional spread of each atom in the crystal — a combination of thermal vibration and static disorder — in units of Å². High B-factors mark flexible loops or poorly resolved regions; low B-factors mark the rigid, well-ordered core.

Q: How big and how compact is the whole molecule?
A: Three whole-structure scalars: the radius of gyration (RMS distance of Cα from centroid, in Å), the count of Cα–Cα contacts (pairs closer than 8 Å and separated by more than four residues in sequence — i.e. tertiary, not local, contacts), and the bounding-box dimensions. Together they distinguish compact globular folds from extended fibres or disordered chains.

Q: What does the local fold look like, residue by residue?
A: A 3Di character summarizes, for each residue, the relative orientation of the Cα frame of its nearest spatial neighbor. Because it encodes fold topology rather than chemistry, 3Di alignments detect remote structural similarity that sequence alignment misses.

Q: How confident is the AlphaFold model at each residue?
A: For AlphaFold models, the B-factor field carries pLDDT — the model's own estimate of local accuracy on a 0–100 scale. Regions with pLDDT<50 should be treated as essentially unmodeled; they often correspond to intrinsically disordered segments.